Protein AF-A0A1I7S3U6-F1 (afdb_monomer)

Solvent-accessible surface area (backbone atoms only — not comparable to full-atom values): 18187 Å² total; per-residue (Å²): 141,85,84,72,78,75,76,80,79,75,82,80,71,81,66,65,64,61,54,52,42,52,50,15,23,52,50,19,31,49,45,21,74,75,67,74,44,82,70,87,78,79,50,90,49,93,48,72,66,26,39,52,38,10,51,54,30,10,50,50,43,51,39,51,51,29,24,50,53,14,35,50,32,18,74,78,69,70,51,68,68,84,69,44,96,46,92,38,18,56,51,13,29,46,12,6,52,31,15,40,52,23,42,51,32,52,73,69,72,43,81,82,70,80,70,88,87,61,51,75,63,28,49,51,31,17,60,50,37,40,58,64,67,63,75,79,71,87,88,83,89,83,94,83,92,78,91,77,72,69,58,55,80,77,52,78,43,67,71,36,69,43,67,51,90,85,81,49,72,46,45,48,48,59,94,70,30,44,65,31,96,82,56,28,45,61,44,44,70,89,73,75,56,89,71,68,80,78,65,78,84,80,70,82,95,74,87,81,81,76,78,74,61,81,58,70,77,46,98,84,52,61,66,55,81,82,55,34,41,83,43,76,78,54,100,89,42,71,45,76,40,75,53,58,68,70,58,44,55,51,53,56,56,60,72,69,51,78,80,51,92,88,64,56,61,94,74,34,47,74,74,88,84,51,66,45,64,77,74,85,76,78,86,77,82,83,84,80,89,89,134

Structure (mmCIF, N/CA/C/O backbone):
data_AF-A0A1I7S3U6-F1
#
_entry.id   AF-A0A1I7S3U6-F1
#
loop_
_atom_site.group_PDB
_atom_site.id
_atom_site.type_symbol
_atom_site.label_atom_id
_atom_site.label_alt_id
_atom_site.label_comp_id
_atom_site.label_asym_id
_atom_site.label_entity_id
_atom_site.label_seq_id
_atom_site.pdbx_PDB_ins_code
_atom_site.Cartn_x
_atom_site.Cartn_y
_atom_site.Cartn_z
_atom_site.occupancy
_atom_site.B_iso_or_equiv
_atom_site.auth_seq_id
_atom_site.auth_comp_id
_atom_site.auth_asym_id
_atom_site.auth_atom_id
_atom_site.pdbx_PDB_model_num
ATOM 1 N N . MET A 1 1 ? 64.653 -6.402 -8.561 1.00 49.41 1 MET A N 1
ATOM 2 C CA . MET A 1 1 ? 63.535 -7.284 -8.975 1.00 49.41 1 MET A CA 1
ATOM 3 C C . MET A 1 1 ? 62.945 -7.818 -7.677 1.00 49.41 1 MET A C 1
ATOM 5 O O . MET A 1 1 ? 63.643 -8.563 -7.020 1.00 49.41 1 MET A O 1
ATOM 9 N N . TRP A 1 2 ? 61.893 -7.254 -7.085 1.00 49.72 2 TRP A N 1
ATOM 10 C CA . TRP A 1 2 ? 60.489 -7.627 -7.313 1.00 49.72 2 TRP A CA 1
ATOM 11 C C . TRP A 1 2 ? 59.520 -6.550 -6.714 1.00 49.72 2 TRP A C 1
ATOM 13 O O . TRP A 1 2 ? 58.847 -6.826 -5.727 1.00 49.72 2 TRP A O 1
ATOM 23 N N . PRO A 1 3 ? 59.415 -5.311 -7.248 1.00 50.56 3 PRO A N 1
ATOM 24 C CA . PRO A 1 3 ? 58.398 -4.346 -6.801 1.00 50.56 3 PRO A CA 1
ATOM 25 C C . PRO A 1 3 ? 57.205 -4.222 -7.770 1.00 50.56 3 PRO A C 1
ATOM 27 O O . PRO A 1 3 ? 56.411 -3.297 -7.651 1.00 50.56 3 PRO A O 1
ATOM 30 N N . PHE A 1 4 ? 57.058 -5.132 -8.740 1.00 49.72 4 PHE A N 1
ATOM 31 C CA . PHE A 1 4 ? 56.001 -5.046 -9.761 1.00 49.72 4 PHE A CA 1
ATOM 32 C C . PHE A 1 4 ? 54.713 -5.811 -9.420 1.00 49.72 4 PHE A C 1
ATOM 34 O O . PHE A 1 4 ? 53.712 -5.641 -10.107 1.00 49.72 4 PHE A O 1
ATOM 41 N N . TYR A 1 5 ? 54.691 -6.609 -8.347 1.00 52.06 5 TYR A N 1
ATOM 42 C CA . TYR A 1 5 ? 53.520 -7.435 -8.013 1.00 52.06 5 TYR A CA 1
ATOM 43 C C . TYR A 1 5 ? 52.436 -6.726 -7.184 1.00 52.06 5 TYR A C 1
ATOM 45 O O . TYR A 1 5 ? 51.338 -7.255 -7.052 1.00 52.06 5 TYR A O 1
ATOM 53 N N . VAL A 1 6 ? 52.693 -5.522 -6.659 1.00 54.88 6 VAL A N 1
ATOM 54 C CA . VAL A 1 6 ? 51.722 -4.799 -5.807 1.00 54.88 6 VAL A CA 1
ATOM 55 C C . VAL A 1 6 ? 50.786 -3.890 -6.622 1.00 54.88 6 VAL A C 1
ATOM 57 O O . VAL A 1 6 ? 49.720 -3.511 -6.149 1.00 54.88 6 VAL A O 1
ATOM 60 N N . ALA A 1 7 ? 51.116 -3.590 -7.882 1.00 51.47 7 ALA A N 1
ATOM 61 C CA . ALA A 1 7 ? 50.327 -2.672 -8.710 1.00 51.47 7 ALA A CA 1
ATOM 62 C C . ALA A 1 7 ? 49.154 -3.331 -9.467 1.00 51.47 7 ALA A C 1
ATOM 64 O O . ALA A 1 7 ? 48.348 -2.622 -10.063 1.00 51.47 7 ALA A O 1
ATOM 65 N N . LEU A 1 8 ? 49.021 -4.665 -9.437 1.00 49.09 8 LEU A N 1
ATOM 66 C CA . LEU A 1 8 ? 47.986 -5.395 -10.191 1.00 49.09 8 LEU A CA 1
ATOM 67 C C . LEU A 1 8 ? 46.815 -5.905 -9.328 1.00 49.09 8 LEU A C 1
ATOM 69 O O . LEU A 1 8 ? 46.080 -6.795 -9.742 1.00 49.09 8 LEU A O 1
ATOM 73 N N . LEU A 1 9 ? 46.632 -5.332 -8.134 1.00 50.41 9 LEU A N 1
ATOM 74 C CA . LEU A 1 9 ? 45.520 -5.622 -7.213 1.00 50.41 9 LEU A CA 1
ATOM 75 C C . LEU A 1 9 ? 44.661 -4.381 -6.895 1.00 50.41 9 LEU A C 1
ATOM 77 O O . LEU A 1 9 ? 43.928 -4.367 -5.912 1.00 50.41 9 LEU A O 1
ATOM 81 N N . LEU A 1 10 ? 44.731 -3.334 -7.728 1.00 48.31 10 LEU A N 1
ATOM 82 C CA . LEU A 1 10 ? 44.048 -2.050 -7.495 1.00 48.31 10 LEU A CA 1
ATOM 83 C C . LEU A 1 10 ? 43.097 -1.606 -8.621 1.00 48.31 10 LEU A C 1
ATOM 85 O O . LEU A 1 10 ? 42.674 -0.455 -8.640 1.00 48.31 10 LEU A O 1
ATOM 89 N N . SER A 1 11 ? 42.706 -2.501 -9.536 1.00 49.53 11 SER A N 1
ATOM 90 C CA . SER A 1 11 ? 41.748 -2.183 -10.615 1.00 49.53 11 SER A CA 1
ATOM 91 C C . SER A 1 11 ? 40.374 -2.854 -10.500 1.00 49.53 11 SER A C 1
ATOM 93 O O . SER A 1 11 ? 39.531 -2.650 -11.368 1.00 49.53 11 SER A O 1
ATOM 95 N N . ALA A 1 12 ? 40.077 -3.572 -9.416 1.00 53.16 12 ALA A N 1
ATOM 96 C CA . ALA A 1 12 ? 38.715 -4.021 -9.124 1.00 53.16 12 ALA A CA 1
ATOM 97 C C . ALA A 1 12 ? 38.108 -3.161 -8.008 1.00 53.16 12 ALA A C 1
ATOM 99 O O . ALA A 1 12 ? 37.997 -3.604 -6.871 1.00 53.16 12 ALA A O 1
ATOM 100 N N . LEU A 1 13 ? 37.747 -1.911 -8.324 1.00 48.88 13 LEU A N 1
ATOM 101 C CA . LEU A 1 13 ? 36.938 -1.058 -7.446 1.00 48.88 13 LEU A CA 1
ATOM 102 C C . LEU A 1 13 ? 35.470 -1.530 -7.506 1.00 48.88 13 LEU A C 1
ATOM 104 O O . LEU A 1 13 ? 34.796 -1.257 -8.500 1.00 48.88 13 LEU A O 1
ATOM 108 N N . PRO A 1 14 ? 34.911 -2.169 -6.459 1.00 53.00 14 PRO A N 1
ATOM 109 C CA . PRO A 1 14 ? 33.526 -2.658 -6.461 1.00 53.00 14 PRO A CA 1
ATOM 110 C C . PRO A 1 14 ? 32.481 -1.532 -6.310 1.00 53.00 14 PRO A C 1
ATOM 112 O O . PRO A 1 14 ? 31.283 -1.794 -6.253 1.00 53.00 14 PRO A O 1
ATOM 115 N N . GLY A 1 15 ? 32.915 -0.268 -6.213 1.00 51.75 15 GLY A N 1
ATOM 116 C CA . GLY A 1 15 ? 32.068 0.872 -5.84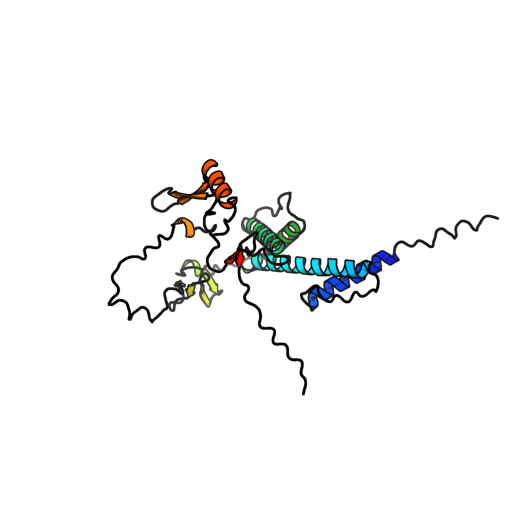4 1.00 51.75 15 GLY A CA 1
ATOM 117 C C . GLY A 1 15 ? 31.312 1.556 -6.989 1.00 51.75 15 GLY A C 1
ATOM 118 O O . GLY A 1 15 ? 30.337 2.256 -6.728 1.00 51.75 15 GLY A O 1
ATOM 119 N N . TYR A 1 16 ? 31.712 1.369 -8.253 1.00 51.50 16 TYR A N 1
ATOM 120 C CA . TYR A 1 16 ? 31.116 2.129 -9.366 1.00 51.50 16 TYR A CA 1
ATOM 121 C C . TYR A 1 16 ? 29.726 1.602 -9.775 1.00 51.50 16 TYR A C 1
ATOM 123 O O . TYR A 1 16 ? 28.809 2.384 -10.021 1.00 51.50 16 TYR A O 1
ATOM 131 N N . HIS A 1 17 ? 29.521 0.280 -9.750 1.00 57.59 17 HIS A N 1
ATOM 132 C CA . HIS A 1 17 ? 28.248 -0.341 -10.146 1.00 57.59 17 HIS A CA 1
ATOM 133 C C . HIS A 1 17 ? 27.106 -0.132 -9.136 1.00 57.59 17 HIS A C 1
ATOM 135 O O . HIS A 1 17 ? 25.949 0.001 -9.537 1.00 57.59 17 HIS A O 1
ATOM 141 N N . ALA A 1 18 ? 27.397 -0.050 -7.831 1.00 61.88 18 ALA A N 1
ATOM 142 C CA . ALA A 1 18 ? 26.371 0.197 -6.809 1.00 61.88 18 ALA A CA 1
ATOM 143 C C . ALA A 1 18 ? 25.741 1.600 -6.938 1.00 61.88 18 ALA A C 1
ATOM 145 O O . ALA A 1 18 ? 24.547 1.789 -6.682 1.00 61.88 18 ALA A O 1
ATOM 146 N N . ASN A 1 19 ? 26.533 2.579 -7.381 1.00 77.75 19 ASN A N 1
ATOM 147 C CA . ASN A 1 19 ? 26.090 3.958 -7.571 1.00 77.75 19 ASN A CA 1
ATOM 148 C C . ASN A 1 19 ? 25.170 4.105 -8.800 1.00 77.75 19 ASN A C 1
ATOM 150 O O . ASN A 1 19 ? 24.173 4.828 -8.759 1.00 77.75 19 ASN A O 1
ATOM 154 N N . GLU A 1 20 ? 25.448 3.359 -9.874 1.00 85.12 20 GLU A N 1
ATOM 155 C CA . GLU A 1 20 ? 24.607 3.340 -11.076 1.00 85.12 20 GLU A CA 1
ATOM 156 C C . GLU A 1 20 ? 23.216 2.758 -10.783 1.00 85.12 20 GLU A C 1
ATOM 158 O O . GLU A 1 20 ? 22.206 3.409 -11.052 1.00 85.12 20 GLU A O 1
ATOM 163 N N . LEU A 1 21 ? 23.139 1.583 -10.144 1.00 88.75 21 LEU A N 1
ATOM 164 C CA . LEU A 1 21 ? 21.854 0.966 -9.789 1.00 88.75 21 LEU A CA 1
ATOM 165 C C . LEU A 1 21 ? 21.026 1.864 -8.859 1.00 88.75 21 LEU A C 1
ATOM 167 O O . LEU A 1 21 ? 19.808 1.960 -9.018 1.00 88.75 21 LEU A O 1
ATOM 171 N N . SER A 1 22 ? 21.679 2.553 -7.922 1.00 90.31 22 SER A N 1
ATOM 172 C CA . SER A 1 22 ? 21.018 3.499 -7.017 1.00 90.31 22 SER A CA 1
ATOM 173 C C . SER A 1 22 ? 20.388 4.673 -7.776 1.00 90.31 22 SER A C 1
ATOM 175 O O . SER A 1 22 ? 19.229 5.013 -7.524 1.00 90.31 22 SER A O 1
ATOM 177 N N . ARG A 1 23 ? 21.094 5.246 -8.764 1.00 90.69 23 ARG A N 1
ATOM 178 C CA . ARG A 1 23 ? 20.536 6.283 -9.653 1.00 90.69 23 ARG A CA 1
ATOM 179 C C . ARG A 1 23 ? 19.357 5.763 -10.465 1.00 90.69 23 ARG A C 1
ATOM 181 O O . ARG A 1 23 ? 18.317 6.416 -10.499 1.00 90.69 23 ARG A O 1
ATOM 188 N N . CYS A 1 24 ? 19.473 4.568 -11.039 1.00 92.94 24 CYS A N 1
ATOM 189 C CA . CYS A 1 24 ? 18.394 3.946 -11.805 1.00 92.94 24 CYS A CA 1
ATOM 190 C C . CYS A 1 24 ? 17.152 3.680 -10.944 1.00 92.94 24 CYS A C 1
ATOM 192 O O . CYS A 1 24 ? 16.030 3.972 -11.359 1.00 92.94 24 CYS A O 1
ATOM 194 N N . CYS A 1 25 ? 17.342 3.195 -9.714 1.00 94.00 25 CYS A N 1
ATOM 195 C CA . CYS A 1 25 ? 16.264 3.013 -8.745 1.00 94.00 25 CYS A CA 1
ATOM 196 C C . CYS A 1 25 ? 15.570 4.344 -8.420 1.00 94.00 25 CYS A C 1
ATOM 198 O O . CYS A 1 25 ? 14.341 4.437 -8.461 1.00 94.00 25 CYS A O 1
ATOM 200 N N . ALA A 1 26 ? 16.354 5.391 -8.145 1.00 93.44 26 ALA A N 1
ATOM 201 C CA . ALA A 1 26 ? 15.827 6.723 -7.879 1.00 93.44 26 ALA A CA 1
ATOM 202 C C . ALA A 1 26 ? 15.052 7.283 -9.085 1.00 93.44 26 ALA A C 1
ATOM 204 O O . ALA A 1 26 ? 13.972 7.844 -8.898 1.00 93.44 26 ALA A O 1
ATOM 205 N N . GLY A 1 27 ? 15.557 7.075 -10.306 1.00 93.38 27 GLY A N 1
ATOM 206 C CA . GLY A 1 27 ? 14.881 7.434 -11.555 1.00 93.38 27 GLY A CA 1
ATOM 207 C C . GLY A 1 27 ? 13.529 6.740 -11.708 1.00 93.38 27 GLY A C 1
ATOM 208 O O . GLY A 1 27 ? 12.517 7.404 -11.914 1.00 93.38 27 GLY A O 1
ATOM 209 N N . GLY A 1 28 ? 13.474 5.422 -11.495 1.00 94.50 28 GLY A N 1
ATOM 210 C CA . GLY A 1 28 ? 12.218 4.668 -11.523 1.00 94.50 28 GLY A CA 1
ATOM 211 C C . GLY A 1 28 ? 11.202 5.134 -10.475 1.00 94.50 28 GLY A C 1
ATOM 212 O O . GLY A 1 28 ? 10.017 5.288 -10.771 1.00 94.50 28 GLY A O 1
ATOM 213 N N . GLY A 1 29 ? 11.666 5.427 -9.258 1.00 95.44 29 GLY A N 1
ATOM 214 C CA . GLY A 1 29 ? 10.819 5.983 -8.203 1.00 95.44 29 GLY A CA 1
ATOM 215 C C . GLY A 1 29 ? 10.270 7.375 -8.539 1.00 95.44 29 GLY A C 1
ATOM 216 O O . GLY A 1 29 ? 9.104 7.648 -8.256 1.00 95.44 29 GLY A O 1
ATOM 217 N N . ARG A 1 30 ? 11.076 8.251 -9.156 1.00 94.69 30 ARG A N 1
ATOM 218 C CA . ARG A 1 30 ? 10.622 9.566 -9.645 1.00 94.69 30 ARG A CA 1
ATOM 219 C C . ARG A 1 30 ? 9.588 9.427 -10.759 1.00 94.69 30 ARG A C 1
ATOM 221 O O . ARG A 1 30 ? 8.530 10.042 -10.654 1.00 94.69 30 ARG A O 1
ATOM 228 N N . HIS A 1 31 ? 9.842 8.552 -11.734 1.00 95.56 31 HIS A N 1
ATOM 229 C CA . HIS A 1 31 ? 8.927 8.288 -12.851 1.00 95.56 31 HIS A CA 1
ATOM 230 C C . HIS A 1 31 ? 7.515 7.957 -12.362 1.00 95.56 31 HIS A C 1
ATOM 232 O O . HIS A 1 31 ? 6.551 8.560 -12.823 1.00 95.56 31 HIS A O 1
ATOM 238 N N . TYR A 1 32 ? 7.377 7.079 -11.360 1.00 95.56 32 TYR A N 1
ATOM 239 C CA . TYR A 1 32 ? 6.062 6.794 -10.774 1.00 95.56 32 TYR A CA 1
ATOM 240 C C . TYR A 1 32 ? 5.408 8.029 -10.142 1.00 95.56 32 TYR A C 1
ATOM 242 O O . TYR A 1 32 ? 4.201 8.227 -10.263 1.00 95.56 32 TYR A O 1
ATOM 250 N N . ARG A 1 33 ? 6.169 8.865 -9.426 1.00 93.75 33 ARG A N 1
ATOM 251 C CA . ARG A 1 33 ? 5.596 10.045 -8.758 1.00 93.75 33 ARG A CA 1
ATOM 252 C C . ARG A 1 33 ? 5.027 11.044 -9.760 1.00 93.75 33 ARG A C 1
ATOM 254 O O . ARG A 1 33 ? 4.009 11.655 -9.439 1.00 93.75 33 ARG A O 1
ATOM 261 N N . GLU A 1 34 ? 5.649 11.164 -10.927 1.00 94.00 34 GLU A N 1
ATOM 262 C CA . GLU A 1 34 ? 5.234 12.056 -12.013 1.00 94.00 34 GLU A CA 1
ATOM 263 C C . GLU A 1 34 ? 4.103 11.447 -12.849 1.00 94.00 34 GLU A C 1
ATOM 265 O O . GLU A 1 34 ? 3.056 12.064 -13.007 1.00 94.00 34 GLU A O 1
ATOM 270 N N . GLN A 1 35 ? 4.276 10.212 -13.325 1.00 94.50 35 GLN A N 1
ATOM 271 C CA . GLN A 1 35 ? 3.370 9.577 -14.290 1.00 94.50 35 GLN A CA 1
ATOM 272 C C . GLN A 1 35 ? 2.235 8.773 -13.644 1.00 94.50 35 GLN A C 1
ATOM 274 O O . GLN A 1 35 ? 1.300 8.363 -14.325 1.00 94.50 35 GLN A O 1
ATOM 279 N N . LYS A 1 36 ? 2.328 8.4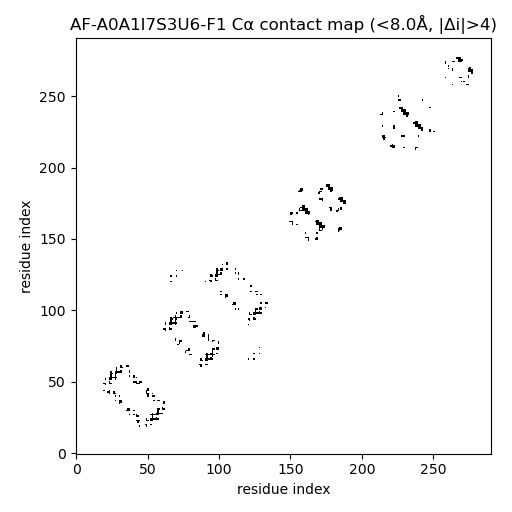73 -12.341 1.00 93.38 36 LYS A N 1
ATOM 280 C CA . LYS A 1 36 ? 1.422 7.566 -11.600 1.00 93.38 36 LYS A CA 1
ATOM 281 C C . LYS A 1 36 ? 1.279 6.164 -12.211 1.00 93.38 36 LYS A C 1
ATOM 283 O O . LYS A 1 36 ? 0.385 5.411 -11.835 1.00 93.38 36 LYS A O 1
ATOM 288 N N . ALA A 1 37 ? 2.187 5.785 -13.104 1.00 93.56 37 ALA A N 1
ATOM 289 C CA . ALA A 1 37 ? 2.229 4.500 -13.782 1.00 93.56 37 ALA A CA 1
ATOM 290 C C . ALA A 1 37 ? 3.684 4.051 -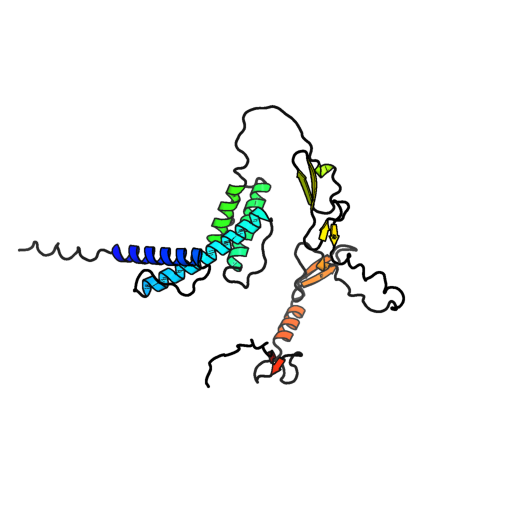13.961 1.00 93.56 37 ALA A C 1
ATOM 292 O O . ALA A 1 37 ? 4.606 4.866 -13.967 1.00 93.56 37 ALA A O 1
ATOM 293 N N . CYS A 1 38 ? 3.886 2.743 -14.122 1.00 93.19 38 CYS A N 1
ATOM 294 C CA . CYS A 1 38 ? 5.206 2.140 -14.348 1.00 93.19 38 CYS A CA 1
ATOM 295 C C . CYS A 1 38 ? 5.390 1.625 -15.776 1.00 93.19 38 CYS A C 1
ATOM 297 O O . CYS A 1 38 ? 6.096 0.651 -16.017 1.00 93.19 38 CYS A O 1
ATOM 299 N N . THR A 1 39 ? 4.744 2.288 -16.729 1.00 91.94 39 THR A N 1
ATOM 300 C CA . THR A 1 39 ? 4.882 2.038 -18.164 1.00 91.94 39 THR A CA 1
ATOM 301 C C . THR A 1 39 ? 5.790 3.093 -18.794 1.00 91.94 39 THR A C 1
ATOM 303 O O . THR A 1 39 ? 5.880 4.218 -18.300 1.00 91.94 39 THR A O 1
ATOM 306 N N . GLY A 1 40 ? 6.481 2.739 -19.882 1.00 89.56 40 GLY A N 1
ATOM 307 C CA . GLY A 1 40 ? 7.307 3.690 -20.639 1.00 89.56 40 GLY A CA 1
ATOM 308 C C . GLY A 1 40 ? 8.514 4.248 -19.874 1.00 89.56 40 GLY A C 1
ATOM 309 O O . GLY A 1 40 ? 8.900 5.393 -20.095 1.00 89.56 40 GLY A O 1
ATOM 310 N N . LEU A 1 41 ? 9.100 3.468 -18.960 1.00 88.44 41 LEU A N 1
ATOM 311 C CA . LEU A 1 41 ? 10.278 3.872 -18.189 1.00 88.44 41 LEU A CA 1
ATOM 312 C C . LEU A 1 41 ? 11.475 4.129 -19.117 1.00 88.44 41 LEU A C 1
ATOM 314 O O . LEU A 1 41 ? 12.046 3.194 -19.681 1.00 88.44 41 LEU A O 1
ATOM 318 N N . LYS A 1 42 ? 11.898 5.390 -19.226 1.00 82.56 42 LYS A N 1
ATOM 319 C CA . LYS A 1 42 ? 13.198 5.748 -19.804 1.00 82.56 42 LYS A CA 1
ATOM 320 C C . LYS A 1 42 ? 14.245 5.636 -18.701 1.00 82.56 42 LYS A C 1
ATOM 322 O O . LYS A 1 42 ? 14.357 6.517 -17.855 1.00 82.56 42 LYS A O 1
ATOM 327 N N . ALA A 1 43 ? 14.959 4.515 -18.662 1.00 74.69 43 ALA A N 1
ATOM 328 C CA . ALA A 1 43 ? 16.042 4.337 -17.704 1.00 74.69 43 ALA A CA 1
ATOM 329 C C . ALA A 1 43 ? 17.152 5.373 -17.970 1.00 74.69 43 ALA A C 1
ATOM 331 O O . ALA A 1 43 ? 17.527 5.592 -19.119 1.00 74.69 43 ALA A O 1
ATOM 332 N N . GLU A 1 44 ? 17.686 5.996 -16.912 1.00 74.31 44 GLU A N 1
ATOM 333 C CA . GLU A 1 44 ? 18.795 6.967 -17.014 1.00 74.31 44 GLU A CA 1
ATOM 334 C C . GLU A 1 44 ? 20.111 6.332 -17.507 1.00 74.31 44 GLU A C 1
ATOM 336 O O . GLU A 1 44 ? 21.056 7.047 -17.830 1.00 74.31 44 GLU A O 1
ATOM 341 N N . GLY A 1 45 ? 20.172 5.000 -17.575 1.00 70.75 45 GLY A N 1
ATOM 342 C CA . GLY A 1 45 ? 21.290 4.230 -18.109 1.00 70.75 45 GLY A CA 1
ATOM 343 C C . GLY A 1 45 ? 20.834 3.231 -19.173 1.00 70.75 45 GLY A C 1
ATOM 344 O O . GLY A 1 45 ? 19.700 2.753 -19.162 1.00 70.75 45 GLY A O 1
ATOM 345 N N . SER A 1 46 ? 21.743 2.895 -20.085 1.00 74.31 46 SER A N 1
ATOM 346 C CA . SER A 1 46 ? 21.526 1.954 -21.194 1.00 74.31 46 SER A CA 1
ATOM 347 C C . SER A 1 46 ? 21.656 0.482 -20.788 1.00 74.31 46 SER A C 1
ATOM 349 O O . SER A 1 46 ? 21.348 -0.407 -21.581 1.00 74.31 46 SER A O 1
ATOM 351 N N . SER A 1 47 ? 22.093 0.199 -19.557 1.00 88.06 47 SER A N 1
ATOM 352 C CA . SER A 1 47 ? 22.250 -1.172 -19.082 1.00 88.06 47 SER A CA 1
ATOM 353 C C . SER A 1 47 ? 20.892 -1.854 -18.828 1.00 88.06 47 SER A C 1
ATOM 355 O O . SER A 1 47 ? 20.013 -1.277 -18.175 1.00 88.06 47 SER A O 1
ATOM 357 N N . PRO A 1 48 ? 20.712 -3.125 -19.234 1.00 89.62 48 PRO A N 1
ATOM 358 C CA . PRO A 1 48 ? 19.509 -3.889 -18.907 1.00 89.62 48 PRO A CA 1
ATOM 359 C C . PRO A 1 48 ? 19.323 -4.075 -17.393 1.00 89.62 48 PRO A C 1
ATOM 361 O O . PRO A 1 48 ? 18.188 -4.190 -16.927 1.00 89.62 48 PRO A O 1
ATOM 364 N N . THR A 1 49 ? 20.404 -4.073 -16.602 1.00 91.19 49 THR A N 1
ATOM 365 C CA . THR A 1 49 ? 20.310 -4.124 -15.134 1.00 91.19 49 THR A CA 1
ATOM 366 C C . THR A 1 49 ? 19.714 -2.833 -14.580 1.00 91.19 49 THR A C 1
ATOM 368 O O . THR A 1 49 ? 18.794 -2.897 -13.770 1.00 91.19 49 THR A O 1
ATOM 371 N N . CYS A 1 50 ? 20.145 -1.676 -15.091 1.00 91.25 50 CYS A N 1
ATOM 372 C CA . CYS A 1 50 ? 19.592 -0.368 -14.741 1.00 91.25 50 CYS A CA 1
ATOM 373 C C . CYS A 1 50 ? 18.088 -0.289 -15.041 1.00 91.25 50 CYS A C 1
ATOM 375 O O . CYS A 1 50 ? 17.306 0.103 -14.174 1.00 91.25 50 CYS A O 1
ATOM 377 N N . SER A 1 51 ? 17.666 -0.725 -16.234 1.00 91.75 51 SER A N 1
ATOM 378 C CA . SER A 1 51 ? 16.248 -0.742 -16.620 1.00 91.75 51 SER A CA 1
ATOM 379 C C . SER A 1 51 ? 15.397 -1.600 -15.674 1.00 91.75 51 SER A C 1
ATOM 381 O O . SER A 1 51 ? 14.358 -1.151 -15.184 1.00 91.75 51 SER A O 1
ATOM 383 N N . ARG A 1 52 ? 15.878 -2.801 -15.322 1.00 92.50 52 ARG A N 1
ATOM 384 C CA . ARG A 1 52 ? 15.206 -3.676 -14.347 1.00 92.50 52 ARG A CA 1
ATOM 385 C C . ARG A 1 52 ? 15.128 -3.033 -12.964 1.00 92.50 52 ARG A C 1
ATOM 387 O O . ARG A 1 52 ? 14.061 -3.034 -12.353 1.00 92.50 52 ARG A O 1
ATOM 394 N N . THR A 1 53 ? 16.224 -2.451 -12.481 1.00 92.75 53 THR A N 1
ATOM 395 C CA . THR A 1 53 ? 16.261 -1.762 -11.185 1.00 92.75 53 THR A CA 1
ATOM 396 C C . THR A 1 53 ? 15.293 -0.577 -11.144 1.00 92.75 53 THR A C 1
ATOM 398 O O . THR A 1 53 ? 14.566 -0.417 -10.163 1.00 92.75 53 THR A O 1
ATOM 401 N N . ALA A 1 54 ? 15.216 0.215 -12.216 1.00 93.94 54 ALA A N 1
ATOM 402 C CA . ALA A 1 54 ? 14.260 1.311 -12.331 1.00 93.94 54 ALA A CA 1
ATOM 403 C C . ALA A 1 54 ? 12.807 0.807 -12.278 1.00 93.94 54 ALA A C 1
ATOM 405 O O . ALA A 1 54 ? 12.001 1.339 -11.516 1.00 93.94 54 ALA A O 1
ATOM 406 N N . ALA A 1 55 ? 12.475 -0.258 -13.013 1.00 94.06 55 ALA A N 1
ATOM 407 C CA . ALA A 1 55 ? 11.134 -0.842 -12.993 1.00 94.06 55 ALA A CA 1
ATOM 408 C C . ALA A 1 55 ? 10.735 -1.357 -11.596 1.00 94.06 55 ALA A C 1
ATOM 410 O O . ALA A 1 55 ? 9.636 -1.063 -11.120 1.00 94.06 55 ALA A O 1
ATOM 411 N N . ILE A 1 56 ? 11.644 -2.053 -10.902 1.00 95.38 56 ILE A N 1
ATOM 412 C CA . ILE A 1 56 ? 11.424 -2.534 -9.527 1.00 95.38 56 ILE A CA 1
ATOM 413 C C . ILE A 1 56 ? 11.127 -1.360 -8.586 1.00 95.38 56 ILE A C 1
ATOM 415 O O . ILE A 1 56 ? 10.157 -1.396 -7.827 1.00 95.38 56 ILE A O 1
ATOM 419 N N . CYS A 1 57 ? 11.932 -0.298 -8.639 1.00 96.19 57 CYS A N 1
ATOM 420 C CA . CYS A 1 57 ? 11.756 0.849 -7.751 1.00 96.19 57 CYS A CA 1
ATOM 421 C C . CYS A 1 57 ? 10.546 1.721 -8.113 1.00 96.19 57 CYS A C 1
ATOM 423 O O . CYS A 1 57 ? 9.943 2.316 -7.219 1.00 96.19 57 CYS A O 1
ATOM 425 N N . CYS A 1 58 ? 10.132 1.738 -9.382 1.00 96.69 58 CYS A N 1
ATOM 426 C CA . CYS A 1 58 ? 8.859 2.320 -9.797 1.00 96.69 58 CYS A CA 1
ATOM 427 C C . CYS A 1 58 ? 7.679 1.595 -9.135 1.00 96.69 58 CYS A C 1
ATOM 429 O O . CYS A 1 58 ? 6.851 2.223 -8.473 1.00 96.69 58 CYS A O 1
ATOM 431 N N . LEU A 1 59 ? 7.635 0.260 -9.241 1.00 95.88 59 LEU A N 1
ATOM 432 C CA . LEU A 1 59 ? 6.577 -0.544 -8.622 1.00 95.88 59 LEU A CA 1
ATOM 433 C C . LEU A 1 59 ? 6.578 -0.398 -7.099 1.00 95.88 59 LEU A C 1
ATOM 435 O O . LEU A 1 59 ? 5.521 -0.226 -6.497 1.00 95.88 59 LEU A O 1
ATOM 439 N N . ARG A 1 60 ? 7.758 -0.380 -6.470 1.00 95.12 60 ARG A N 1
ATOM 440 C CA . ARG A 1 60 ? 7.880 -0.121 -5.030 1.00 95.12 60 ARG A CA 1
ATOM 441 C C . ARG A 1 60 ? 7.288 1.234 -4.638 1.00 95.12 60 ARG A C 1
ATOM 443 O O . ARG A 1 60 ? 6.581 1.307 -3.640 1.00 95.12 60 ARG A O 1
ATOM 450 N N . ALA A 1 61 ? 7.532 2.288 -5.417 1.00 96.19 61 ALA A N 1
ATOM 451 C CA . ALA A 1 61 ? 6.939 3.603 -5.169 1.00 96.19 61 ALA A CA 1
ATOM 452 C C . ALA A 1 61 ? 5.404 3.586 -5.309 1.00 96.19 61 ALA A C 1
ATOM 454 O O . ALA A 1 61 ? 4.708 4.269 -4.555 1.00 96.19 61 ALA A O 1
ATOM 455 N N . SER A 1 62 ? 4.869 2.770 -6.221 1.00 95.94 62 SER A N 1
ATOM 456 C CA . SER A 1 62 ? 3.425 2.552 -6.354 1.00 95.94 62 SER A CA 1
ATOM 457 C C . SER A 1 62 ? 2.801 1.860 -5.150 1.00 95.94 62 SER A C 1
ATOM 459 O O . SER A 1 62 ? 1.768 2.301 -4.630 1.00 95.94 62 SER A O 1
ATOM 461 N N . LEU A 1 63 ? 3.466 0.820 -4.659 1.00 95.50 63 LEU A N 1
ATOM 462 C CA . LEU A 1 63 ? 3.068 0.103 -3.457 1.00 95.50 63 LEU A CA 1
ATOM 463 C C . LEU A 1 63 ? 3.143 1.003 -2.213 1.00 95.50 63 LEU 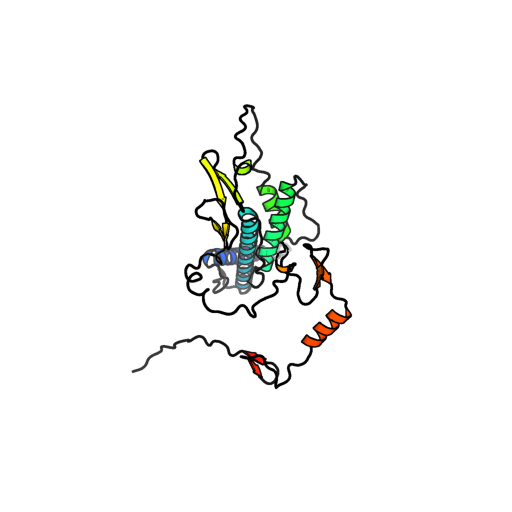A C 1
ATOM 465 O O . LEU A 1 63 ? 2.181 1.051 -1.450 1.00 95.50 63 LEU A O 1
ATOM 469 N N . GLU A 1 64 ? 4.207 1.795 -2.058 1.00 94.31 64 GLU A N 1
ATOM 470 C CA . GLU A 1 64 ? 4.326 2.771 -0.963 1.00 94.31 64 GLU A CA 1
ATOM 471 C C . GLU A 1 64 ? 3.178 3.787 -0.996 1.00 94.31 64 GLU A C 1
ATOM 473 O O . GLU A 1 64 ? 2.546 4.038 0.029 1.00 94.31 64 GLU A O 1
ATOM 478 N N . LYS A 1 65 ? 2.830 4.324 -2.177 1.00 96.12 65 LYS A N 1
ATOM 479 C CA . LYS A 1 65 ? 1.688 5.245 -2.278 1.00 96.12 65 LYS A CA 1
ATOM 480 C C . LYS A 1 65 ? 0.368 4.558 -1.926 1.00 96.12 65 LYS A C 1
ATOM 482 O O . LYS A 1 65 ? -0.480 5.172 -1.286 1.00 96.12 65 LYS A O 1
ATOM 487 N N . SER A 1 66 ? 0.196 3.293 -2.301 1.00 96.19 66 SER A N 1
ATOM 488 C CA . SER A 1 66 ? -0.985 2.509 -1.918 1.00 96.19 66 SER A CA 1
ATOM 489 C C . SER A 1 66 ? -1.076 2.330 -0.398 1.00 96.19 66 SER A C 1
ATOM 491 O O . SER A 1 66 ? -2.149 2.519 0.169 1.00 96.19 66 SER A O 1
ATOM 493 N N . CYS A 1 67 ? 0.046 2.040 0.265 1.00 97.31 67 CYS A N 1
ATOM 494 C CA . CYS A 1 67 ? 0.141 1.955 1.724 1.00 97.31 67 CYS A CA 1
ATOM 495 C C . CYS A 1 67 ? -0.169 3.302 2.403 1.00 97.31 67 CYS A C 1
ATOM 497 O O . CYS A 1 67 ? -0.946 3.342 3.355 1.00 97.31 67 CYS A O 1
ATOM 499 N N . GLN A 1 68 ? 0.362 4.411 1.873 1.00 96.31 68 GLN A N 1
ATOM 500 C CA . GLN A 1 68 ? 0.088 5.762 2.373 1.00 96.31 68 GLN A CA 1
ATOM 501 C C . GLN A 1 68 ? -1.402 6.118 2.280 1.00 96.31 68 GLN A C 1
ATOM 503 O O . GLN A 1 68 ? -1.967 6.622 3.242 1.00 96.31 68 GLN A O 1
ATOM 508 N N . LEU A 1 69 ? -2.061 5.802 1.160 1.00 96.38 69 LEU A N 1
ATOM 509 C CA . LEU A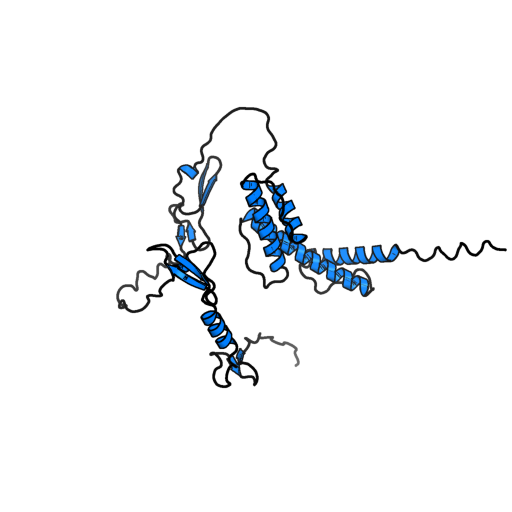 1 69 ? -3.514 5.972 1.033 1.00 96.38 69 LEU A CA 1
ATOM 510 C C . LEU A 1 69 ? -4.272 5.134 2.075 1.00 96.38 69 LEU A C 1
ATOM 512 O O . LEU A 1 69 ? -5.303 5.563 2.577 1.00 96.38 69 LEU A O 1
ATOM 516 N N . GLY A 1 70 ? -3.754 3.951 2.421 1.00 96.44 70 GLY A N 1
ATOM 517 C CA . GLY A 1 70 ? -4.258 3.135 3.527 1.00 96.44 70 GLY A CA 1
ATOM 518 C C . GLY A 1 70 ? -4.190 3.855 4.872 1.00 96.44 70 GLY A C 1
ATOM 519 O O . GLY A 1 70 ? -5.196 3.955 5.567 1.00 96.44 70 GLY A O 1
ATOM 520 N N . GLN A 1 71 ? -3.025 4.410 5.205 1.00 96.31 71 GLN A N 1
ATOM 521 C CA . GLN A 1 71 ? -2.824 5.206 6.423 1.00 96.31 71 GLN A CA 1
ATOM 522 C C . GLN A 1 71 ? -3.751 6.423 6.466 1.00 96.31 71 GLN A C 1
ATOM 524 O O . GLN A 1 71 ? -4.401 6.662 7.476 1.00 96.31 71 GLN A O 1
ATOM 529 N N . GLU A 1 72 ? -3.860 7.166 5.364 1.00 95.62 72 GLU A N 1
ATOM 530 C CA . GLU A 1 72 ? -4.748 8.329 5.267 1.00 95.62 72 GLU A CA 1
ATOM 531 C C . GLU A 1 72 ? -6.215 7.940 5.506 1.00 95.62 72 GLU A C 1
ATOM 533 O O . GLU A 1 72 ? -6.928 8.669 6.192 1.00 95.62 72 GLU A O 1
ATOM 538 N N . MET A 1 73 ? -6.664 6.779 5.007 1.00 95.12 73 MET A N 1
ATOM 539 C CA . MET A 1 73 ? -8.023 6.297 5.274 1.00 95.12 73 MET A CA 1
ATOM 540 C C . MET A 1 73 ? -8.257 6.009 6.760 1.00 95.12 73 MET A C 1
ATOM 542 O O . MET A 1 73 ? -9.269 6.430 7.320 1.00 95.12 73 MET A O 1
ATOM 546 N N . ALA A 1 74 ? -7.300 5.351 7.411 1.00 95.88 74 ALA A N 1
ATOM 547 C CA . ALA A 1 74 ? -7.360 5.062 8.837 1.00 95.88 74 ALA A CA 1
ATOM 548 C C . ALA A 1 74 ? -7.370 6.343 9.693 1.00 95.88 74 ALA A C 1
ATOM 550 O O . ALA A 1 74 ? -8.215 6.500 10.575 1.00 95.88 74 ALA A O 1
ATOM 551 N N . VAL A 1 75 ? -6.460 7.281 9.406 1.00 93.19 75 VAL A N 1
ATOM 552 C CA . VAL A 1 75 ? -6.306 8.529 10.170 1.00 93.19 75 VAL A CA 1
ATOM 553 C C . VAL A 1 75 ? -7.526 9.430 10.006 1.00 93.19 75 VAL A C 1
ATOM 555 O O . VAL A 1 75 ? -8.081 9.879 11.011 1.00 93.19 75 VAL A O 1
ATOM 558 N N . ASN A 1 76 ? -7.952 9.663 8.760 1.00 91.56 76 ASN A N 1
ATOM 559 C CA . ASN A 1 76 ? -8.967 10.667 8.438 1.00 91.56 76 ASN A CA 1
ATOM 560 C C . ASN A 1 76 ? -10.394 10.130 8.532 1.00 91.56 76 ASN A C 1
ATOM 562 O O . ASN A 1 76 ? -11.296 10.878 8.899 1.00 91.56 76 ASN A O 1
ATOM 566 N N . TYR A 1 77 ? -10.613 8.860 8.180 1.00 90.38 77 TYR A N 1
ATOM 567 C CA . TYR A 1 77 ? -11.962 8.300 8.081 1.00 90.38 77 TYR A CA 1
ATOM 568 C C . TYR A 1 77 ? -12.265 7.214 9.115 1.00 90.38 77 TYR A C 1
ATOM 570 O O . TYR A 1 77 ? -13.433 6.892 9.312 1.00 90.38 77 TYR A O 1
ATOM 578 N N . GLY A 1 78 ? -11.256 6.640 9.776 1.00 91.06 78 GLY A N 1
ATOM 579 C CA . GLY A 1 78 ? -11.476 5.608 10.793 1.00 91.06 78 GLY A CA 1
ATOM 580 C C . GLY A 1 78 ? -11.978 4.267 10.240 1.00 91.06 78 GLY A C 1
ATOM 581 O O . GLY A 1 78 ? -12.491 3.454 11.001 1.00 91.06 78 GLY A O 1
ATOM 582 N N . TYR A 1 79 ? -11.864 4.023 8.930 1.00 93.00 79 TYR A N 1
ATOM 583 C CA . TYR A 1 79 ? -12.239 2.752 8.304 1.00 93.00 79 TYR A CA 1
ATOM 584 C C . TYR A 1 79 ? -11.303 2.396 7.146 1.00 93.00 79 TYR A C 1
ATOM 586 O O . TYR A 1 79 ? -10.659 3.264 6.557 1.00 93.00 79 TYR A O 1
ATOM 594 N N . CYS A 1 80 ? -11.272 1.112 6.783 1.00 94.44 80 CYS A N 1
ATOM 595 C CA . CYS A 1 80 ? -10.423 0.589 5.717 1.00 94.44 80 CYS A CA 1
ATOM 596 C C . CYS A 1 80 ? -11.224 0.040 4.536 1.00 94.44 80 CYS A C 1
ATOM 598 O O . CYS A 1 80 ? -12.286 -0.565 4.689 1.00 94.44 80 CYS A O 1
ATOM 600 N N . SER A 1 81 ? -10.705 0.250 3.324 1.00 90.88 81 SER A N 1
ATOM 601 C CA . SER A 1 81 ? -11.297 -0.303 2.104 1.00 90.88 81 SER A CA 1
ATOM 602 C C . SER A 1 81 ? -11.066 -1.813 2.011 1.00 90.88 81 SER A C 1
ATOM 604 O O . SER A 1 81 ? -9.952 -2.297 2.204 1.00 90.88 81 SER A O 1
ATOM 606 N N . ASN A 1 82 ? -12.103 -2.553 1.613 1.00 87.31 82 ASN A N 1
ATOM 607 C CA . ASN A 1 82 ? -12.014 -3.987 1.320 1.00 87.31 82 ASN A CA 1
ATOM 608 C C . ASN A 1 82 ? -11.604 -4.295 -0.130 1.00 87.31 82 ASN A C 1
ATOM 610 O O . ASN A 1 82 ? -11.480 -5.461 -0.506 1.00 87.31 82 ASN A O 1
ATOM 614 N N . THR A 1 83 ? -11.387 -3.273 -0.959 1.00 86.69 83 THR A N 1
ATOM 615 C CA . THR A 1 83 ? -11.046 -3.456 -2.372 1.00 86.69 83 THR A CA 1
ATOM 616 C C . THR A 1 83 ? -9.580 -3.860 -2.530 1.00 86.69 83 THR A C 1
ATOM 618 O O . THR A 1 83 ? -8.690 -3.013 -2.616 1.00 86.69 83 THR A O 1
ATOM 621 N N . VAL A 1 84 ? -9.337 -5.170 -2.619 1.00 89.69 84 VAL A N 1
ATOM 622 C CA . VAL A 1 84 ? -7.988 -5.753 -2.757 1.00 89.69 84 VAL A CA 1
ATOM 623 C C . VAL A 1 84 ? -7.579 -6.078 -4.199 1.00 89.69 84 VAL A C 1
ATOM 625 O O . VAL A 1 84 ? -6.390 -6.204 -4.468 1.00 89.69 84 VAL A O 1
ATOM 628 N N . ASN A 1 85 ? -8.529 -6.147 -5.139 1.00 88.00 85 ASN A N 1
ATOM 629 C CA . ASN A 1 85 ? -8.317 -6.618 -6.524 1.00 88.00 85 ASN A CA 1
ATOM 630 C C . ASN A 1 85 ? -7.613 -5.615 -7.456 1.00 88.00 85 ASN A C 1
ATOM 632 O O . ASN A 1 85 ? -7.596 -5.784 -8.672 1.00 88.00 85 ASN A O 1
ATOM 636 N N . VAL A 1 86 ? -7.060 -4.547 -6.901 1.00 90.00 86 VAL A N 1
ATOM 637 C CA . VAL A 1 86 ? -6.308 -3.529 -7.634 1.00 90.00 86 VAL A CA 1
ATOM 638 C C . VAL A 1 86 ? -4.841 -3.626 -7.243 1.00 90.00 86 VAL A C 1
ATOM 640 O O . VAL A 1 86 ? -4.518 -4.080 -6.144 1.00 90.00 86 VAL A O 1
ATOM 643 N N . LEU A 1 87 ? -3.936 -3.186 -8.117 1.00 90.44 87 LEU A N 1
ATOM 644 C CA . LEU A 1 87 ? -2.508 -3.147 -7.798 1.00 90.44 87 LEU A CA 1
ATOM 645 C C . LEU A 1 87 ? -2.282 -2.375 -6.485 1.00 90.44 87 LEU A C 1
ATOM 647 O O . LEU A 1 87 ? -2.794 -1.272 -6.301 1.00 90.44 87 LEU A O 1
ATOM 651 N N . GLY A 1 88 ? -1.578 -3.001 -5.538 1.00 91.38 88 GLY A N 1
ATOM 652 C CA . GLY A 1 88 ? -1.356 -2.449 -4.197 1.00 91.38 88 GLY A CA 1
ATOM 653 C C . GLY A 1 88 ? -2.577 -2.455 -3.264 1.00 91.38 88 GLY A C 1
ATOM 654 O O . GLY A 1 88 ? -2.482 -1.927 -2.162 1.00 91.38 88 GLY A O 1
ATOM 655 N N . GLY A 1 89 ? -3.711 -3.046 -3.657 1.00 91.62 89 GLY A N 1
ATOM 656 C CA . GLY A 1 89 ? -4.938 -3.108 -2.852 1.00 91.62 89 GLY A CA 1
ATOM 657 C C . GLY A 1 89 ? -4.767 -3.880 -1.542 1.00 91.62 89 GLY A C 1
ATOM 658 O O . GLY A 1 89 ? -5.139 -3.374 -0.488 1.00 91.62 89 GLY A O 1
ATOM 659 N N . GLY A 1 90 ? -4.131 -5.055 -1.589 1.00 92.56 90 GLY A N 1
ATOM 660 C CA . GLY A 1 90 ? -3.799 -5.824 -0.382 1.00 92.56 90 GLY A CA 1
ATOM 661 C C . GLY A 1 90 ? -2.914 -5.039 0.592 1.00 92.56 90 GLY A C 1
ATOM 662 O O . GLY A 1 90 ? -3.250 -4.920 1.764 1.00 92.56 90 GLY A O 1
ATOM 663 N N . LEU A 1 91 ? -1.848 -4.409 0.084 1.00 95.56 91 LEU A N 1
ATOM 664 C CA . LEU A 1 91 ? -0.929 -3.602 0.893 1.00 95.56 91 LEU A CA 1
ATOM 665 C C . LEU A 1 91 ? -1.599 -2.347 1.472 1.00 95.56 91 LEU A C 1
ATOM 667 O O . LEU A 1 91 ? -1.338 -1.962 2.605 1.00 95.56 91 LEU A O 1
ATOM 671 N N . ARG A 1 92 ? -2.482 -1.705 0.702 1.00 96.75 92 ARG A N 1
ATOM 672 C CA . ARG A 1 92 ? -3.284 -0.571 1.171 1.00 96.75 92 ARG A CA 1
ATOM 673 C C . ARG A 1 92 ? -4.186 -0.967 2.331 1.00 96.75 92 ARG A C 1
ATOM 675 O O . ARG A 1 92 ? -4.244 -0.233 3.313 1.00 96.75 92 ARG A O 1
ATOM 682 N N . LYS A 1 93 ? -4.881 -2.100 2.207 1.00 96.44 93 LYS A N 1
ATOM 683 C CA . LYS A 1 93 ? -5.732 -2.630 3.271 1.00 96.44 93 LYS A CA 1
ATOM 684 C C . LYS A 1 93 ? -4.903 -2.952 4.514 1.00 96.44 93 LYS A C 1
ATOM 686 O O . LYS A 1 93 ? -5.200 -2.424 5.574 1.00 96.44 93 LYS A O 1
ATOM 691 N N . GLU A 1 94 ? -3.815 -3.702 4.354 1.00 95.81 94 GLU A N 1
ATOM 692 C CA . GLU A 1 94 ? -2.915 -4.064 5.452 1.00 95.81 94 GLU A CA 1
ATOM 693 C C . GLU A 1 94 ? -2.376 -2.826 6.185 1.00 95.81 94 GLU A C 1
ATOM 695 O O . GLU A 1 94 ? -2.503 -2.719 7.401 1.00 95.81 94 GLU A O 1
ATOM 700 N N . CYS A 1 95 ? -1.833 -1.841 5.462 1.00 97.69 95 CYS A N 1
ATOM 701 C CA . CYS A 1 95 ? -1.341 -0.614 6.085 1.00 97.69 95 CYS A CA 1
ATOM 702 C C . CYS A 1 95 ? -2.447 0.171 6.801 1.00 97.69 95 CYS A C 1
ATOM 704 O O . CYS A 1 95 ? -2.184 0.755 7.853 1.00 97.69 95 CYS A O 1
ATOM 706 N N . CYS A 1 96 ? -3.661 0.191 6.250 1.00 97.88 96 CYS A N 1
ATOM 707 C CA . CYS A 1 96 ? -4.809 0.827 6.882 1.00 97.88 96 CYS A CA 1
ATOM 708 C C . CYS A 1 96 ? -5.191 0.125 8.192 1.00 97.88 96 CYS A C 1
ATOM 710 O O . CYS A 1 96 ? -5.242 0.777 9.232 1.00 97.88 96 CYS A O 1
ATOM 712 N N . ASP A 1 97 ? -5.369 -1.198 8.161 1.00 97.31 97 ASP A N 1
ATOM 713 C CA . ASP A 1 97 ? -5.759 -1.995 9.329 1.00 97.31 97 ASP A CA 1
ATOM 714 C C . ASP A 1 97 ? -4.704 -1.873 10.447 1.00 97.31 97 ASP A C 1
ATOM 716 O O . ASP A 1 97 ? -5.041 -1.636 11.606 1.00 97.31 97 ASP A O 1
ATOM 720 N N . CYS A 1 98 ? -3.411 -1.916 10.101 1.00 97.00 98 CYS A N 1
ATOM 721 C CA . CYS A 1 98 ? -2.326 -1.741 11.073 1.00 97.00 98 CYS A CA 1
ATOM 722 C C . CYS A 1 98 ? -2.256 -0.319 11.654 1.00 97.00 98 CYS A C 1
ATOM 724 O O . CYS A 1 98 ? -1.866 -0.138 12.806 1.00 97.00 98 CYS A O 1
ATOM 726 N N . CYS A 1 99 ? -2.630 0.698 10.875 1.00 97.38 99 CYS A N 1
ATOM 727 C CA . CYS A 1 99 ? -2.717 2.074 11.360 1.00 97.38 99 CYS A CA 1
ATOM 728 C C . CYS A 1 99 ? -3.912 2.265 12.309 1.00 97.38 99 CYS A C 1
ATOM 730 O O . CYS A 1 99 ? -3.757 2.893 13.355 1.00 97.38 99 CYS A O 1
ATOM 732 N N . LEU A 1 100 ? -5.079 1.691 11.981 1.00 95.94 100 LEU A N 1
ATOM 733 C CA . LEU A 1 100 ? -6.255 1.706 12.860 1.00 95.94 100 LEU A CA 1
ATOM 734 C C . LEU A 1 100 ? -5.978 1.008 14.187 1.00 95.94 100 LEU A C 1
ATOM 736 O O . LEU A 1 100 ? -6.311 1.563 15.227 1.00 95.94 100 LEU A O 1
ATOM 740 N N . LEU A 1 101 ? -5.310 -0.148 14.156 1.00 95.25 101 LEU A N 1
ATOM 741 C CA . LEU A 1 101 ? -4.918 -0.856 15.372 1.00 95.25 101 LEU A CA 1
ATOM 742 C C . LEU A 1 101 ? -4.034 0.019 16.274 1.00 95.25 101 LEU A C 1
ATOM 744 O O . LEU A 1 101 ? -4.289 0.126 17.468 1.00 95.25 101 LEU A O 1
ATOM 748 N N . ALA A 1 102 ? -3.021 0.689 15.712 1.00 95.00 102 ALA A N 1
ATOM 749 C CA . ALA A 1 102 ? -2.163 1.592 16.483 1.00 95.00 102 ALA A CA 1
ATOM 750 C C . ALA A 1 102 ? -2.950 2.750 17.117 1.00 95.00 102 ALA A C 1
ATOM 752 O O . ALA A 1 102 ? -2.680 3.142 18.252 1.00 95.00 102 ALA A O 1
ATOM 753 N N . LYS A 1 103 ? -3.929 3.289 16.382 1.00 93.00 103 LYS A N 1
ATOM 754 C CA . LYS A 1 103 ? -4.810 4.359 16.855 1.00 93.00 103 LYS A CA 1
ATOM 755 C C . LYS A 1 103 ? -5.732 3.879 17.977 1.00 93.00 103 LYS A C 1
ATOM 757 O O . LYS A 1 103 ? -5.892 4.589 18.960 1.00 93.00 103 LYS A O 1
ATOM 762 N N . GLU A 1 104 ? -6.292 2.677 17.867 1.00 92.25 104 GLU A N 1
ATOM 763 C CA . GLU A 1 104 ? -7.129 2.064 18.906 1.00 92.25 104 GLU A CA 1
ATOM 764 C C . GLU A 1 104 ? -6.350 1.867 20.215 1.00 92.25 104 GLU A C 1
ATOM 766 O O . GLU A 1 104 ? -6.806 2.317 21.264 1.00 92.25 104 GLU A O 1
ATOM 771 N N . LEU A 1 105 ? -5.131 1.319 20.141 1.00 92.25 105 LEU A N 1
ATOM 772 C CA . LEU A 1 105 ? -4.243 1.189 21.306 1.00 92.25 105 LEU A CA 1
ATOM 773 C C . LEU A 1 105 ? -3.907 2.557 21.920 1.00 92.25 105 LEU A C 1
ATOM 775 O O . LEU A 1 105 ? -3.905 2.717 23.138 1.00 92.25 105 LEU A O 1
ATOM 779 N N . SER A 1 106 ? -3.671 3.560 21.069 1.00 89.75 106 SER A N 1
ATOM 780 C CA . SER A 1 106 ? -3.359 4.926 21.507 1.00 89.75 106 SER A CA 1
ATOM 781 C C . SER A 1 106 ? -4.550 5.591 22.212 1.00 89.75 106 SER A C 1
ATOM 783 O O . SER A 1 106 ? -4.360 6.270 23.217 1.00 89.75 106 SER A O 1
ATOM 785 N N . ILE A 1 107 ? -5.780 5.366 21.734 1.00 87.75 107 ILE A N 1
ATOM 786 C CA . ILE A 1 107 ? -7.017 5.862 22.365 1.00 87.75 107 ILE A CA 1
ATOM 787 C C . ILE A 1 107 ? -7.264 5.178 23.714 1.00 87.75 107 ILE A C 1
ATOM 789 O O . ILE A 1 107 ? -7.684 5.832 24.667 1.00 87.75 107 ILE A O 1
ATOM 793 N N . ASN A 1 108 ? -6.967 3.883 23.819 1.00 88.06 108 ASN A N 1
ATOM 794 C CA . ASN A 1 108 ? -7.147 3.114 25.052 1.00 88.06 108 ASN A CA 1
ATOM 795 C C . ASN A 1 108 ? -6.037 3.353 26.091 1.00 88.06 108 ASN A C 1
ATOM 797 O O . ASN A 1 108 ? -6.076 2.755 27.167 1.00 88.06 108 ASN A O 1
ATOM 801 N N . ASN A 1 109 ? -5.067 4.230 25.796 1.00 85.62 109 ASN A N 1
ATOM 802 C CA . ASN A 1 109 ? -3.882 4.468 26.622 1.00 85.62 109 ASN A CA 1
ATOM 803 C C . ASN A 1 109 ? -3.074 3.177 26.881 1.00 85.62 109 ASN A C 1
ATOM 805 O O . ASN A 1 109 ? -2.489 2.987 27.949 1.00 85.62 109 ASN A O 1
ATOM 809 N N . GLU A 1 110 ? -3.062 2.275 25.900 1.00 87.75 110 GLU A N 1
ATOM 810 C CA . GLU A 1 110 ? -2.275 1.047 25.917 1.00 87.75 110 GLU A CA 1
ATOM 811 C C . GLU A 1 110 ? -0.893 1.289 25.302 1.00 87.75 110 GLU A C 1
ATOM 813 O O . GLU A 1 110 ? -0.680 2.190 24.483 1.00 87.75 110 GLU A O 1
ATOM 818 N N . ASN A 1 111 ? 0.081 0.467 25.693 1.00 88.19 111 ASN A N 1
ATOM 819 C CA . ASN A 1 111 ? 1.403 0.518 25.092 1.00 88.19 111 ASN A CA 1
ATOM 820 C C . ASN A 1 111 ? 1.308 0.168 23.609 1.00 88.19 111 ASN A C 1
ATOM 822 O O . ASN A 1 111 ? 0.779 -0.868 23.211 1.00 88.19 111 ASN A O 1
ATOM 826 N N . CYS A 1 112 ? 1.869 1.044 22.790 1.00 90.06 112 CYS A N 1
ATOM 827 C CA . CYS A 1 112 ? 1.840 0.907 21.352 1.00 90.06 112 CYS A CA 1
ATOM 828 C C . CYS A 1 112 ? 2.918 -0.077 20.866 1.00 90.06 112 CYS A C 1
ATOM 830 O O . CYS A 1 112 ? 3.905 0.285 20.222 1.00 90.06 112 CYS A O 1
ATOM 832 N N . GLU A 1 113 ? 2.735 -1.340 21.236 1.00 91.31 113 GLU A N 1
ATOM 833 C CA . GLU A 1 113 ? 3.609 -2.457 20.907 1.00 91.31 113 GLU A CA 1
ATOM 834 C C . GLU A 1 113 ? 2.952 -3.321 19.832 1.00 91.31 113 GLU A C 1
ATOM 836 O O . GLU A 1 113 ? 1.861 -3.864 20.008 1.00 91.31 113 GLU A O 1
ATOM 841 N N . ALA A 1 114 ? 3.613 -3.442 18.681 1.00 88.62 114 ALA A N 1
ATOM 842 C CA . ALA A 1 114 ? 3.108 -4.260 17.590 1.00 88.62 114 ALA A CA 1
ATOM 843 C C . ALA A 1 114 ? 3.266 -5.762 17.910 1.00 88.62 114 ALA A C 1
ATOM 845 O O . ALA A 1 114 ? 4.357 -6.184 18.311 1.00 88.62 114 ALA A O 1
ATOM 846 N N . PRO A 1 115 ? 2.237 -6.591 17.655 1.00 88.94 115 PRO A N 1
ATOM 847 C CA . PRO A 1 115 ? 2.353 -8.043 17.704 1.00 88.94 115 PRO A CA 1
ATOM 848 C C . PRO A 1 115 ? 3.473 -8.590 16.812 1.00 88.94 115 PRO A C 1
ATOM 850 O O . PRO A 1 115 ? 3.799 -8.048 15.750 1.00 88.94 115 PRO A O 1
ATOM 853 N N . THR A 1 116 ? 4.037 -9.728 17.213 1.00 89.69 116 THR A N 1
ATOM 854 C CA . THR A 1 116 ? 5.003 -10.451 16.385 1.00 89.69 116 THR A CA 1
ATOM 855 C C . THR A 1 116 ? 4.322 -11.022 15.136 1.00 89.69 116 THR A C 1
ATOM 857 O O . THR A 1 116 ? 3.168 -11.443 15.166 1.00 89.69 116 THR A O 1
ATOM 860 N N . GLY A 1 117 ? 5.039 -11.033 14.007 1.00 90.44 117 GLY A N 1
ATOM 861 C CA . GLY A 1 117 ? 4.538 -11.583 12.738 1.00 90.44 117 GLY A CA 1
ATOM 862 C C . GLY A 1 117 ? 3.945 -10.562 11.762 1.00 90.44 117 GLY A C 1
ATOM 863 O O . GLY A 1 117 ? 3.576 -10.940 10.652 1.00 90.44 117 GLY A O 1
ATOM 864 N N . PHE A 1 118 ? 3.897 -9.275 12.117 1.00 92.31 118 PHE A N 1
ATOM 865 C CA . PHE A 1 118 ? 3.542 -8.220 11.166 1.00 92.31 118 PHE A CA 1
ATOM 866 C C . PHE A 1 118 ? 4.582 -8.077 10.053 1.00 92.31 118 PHE A C 1
ATOM 868 O O . PHE A 1 118 ? 5.792 -8.179 10.280 1.00 92.31 118 PHE A O 1
ATOM 875 N N . SER A 1 119 ? 4.108 -7.802 8.834 1.00 94.25 119 SER A N 1
ATOM 876 C CA . SER A 1 119 ? 4.997 -7.466 7.725 1.00 94.25 119 SER A CA 1
ATOM 877 C C . SER A 1 119 ? 5.741 -6.157 8.010 1.00 94.25 119 SER A C 1
ATOM 879 O O . SER A 1 119 ? 5.286 -5.307 8.779 1.00 94.25 119 SER A O 1
ATOM 881 N N . ALA A 1 120 ? 6.875 -5.942 7.338 1.00 93.19 120 ALA A N 1
ATOM 882 C CA . ALA A 1 120 ? 7.630 -4.696 7.474 1.00 93.19 120 ALA A CA 1
ATOM 883 C C . ALA A 1 120 ? 6.793 -3.451 7.108 1.00 93.19 120 ALA A C 1
ATOM 885 O O . ALA A 1 120 ? 6.971 -2.388 7.703 1.00 93.19 120 ALA A O 1
ATOM 886 N N . ALA A 1 121 ? 5.870 -3.578 6.148 1.00 93.94 121 ALA A N 1
ATOM 887 C CA . ALA A 1 121 ? 4.992 -2.487 5.736 1.00 93.94 121 ALA A CA 1
ATOM 888 C C . ALA A 1 121 ? 3.919 -2.187 6.792 1.00 93.94 121 ALA A C 1
ATOM 890 O O . ALA A 1 121 ? 3.741 -1.026 7.165 1.00 93.94 121 ALA A O 1
ATOM 891 N N . CYS A 1 122 ? 3.273 -3.227 7.325 1.00 96.44 122 CYS A N 1
ATOM 892 C CA . CYS A 1 122 ? 2.331 -3.108 8.435 1.00 96.44 122 CYS A CA 1
ATOM 893 C C . CYS A 1 122 ? 2.996 -2.482 9.665 1.00 96.44 122 CYS A C 1
ATOM 895 O O . CYS A 1 122 ? 2.500 -1.488 10.190 1.00 96.44 122 CYS A O 1
ATOM 897 N N . LEU A 1 123 ? 4.163 -2.994 10.071 1.00 94.69 123 LEU A N 1
ATOM 898 C CA . LEU A 1 123 ? 4.912 -2.485 11.219 1.00 94.69 123 LEU A CA 1
ATOM 899 C C . LEU A 1 123 ? 5.324 -1.018 11.030 1.00 94.69 123 LEU A C 1
ATOM 901 O O . LEU A 1 123 ? 5.263 -0.223 11.966 1.00 94.69 123 LEU A O 1
ATOM 905 N N . SER A 1 124 ? 5.714 -0.628 9.812 1.00 94.62 124 SER A N 1
ATOM 906 C CA . SER A 1 124 ? 5.996 0.775 9.496 1.00 94.62 124 SER A CA 1
ATOM 907 C C . SER A 1 124 ? 4.747 1.651 9.623 1.00 94.62 124 SER A C 1
ATOM 909 O O . SER A 1 124 ? 4.825 2.731 10.207 1.00 94.62 124 SER A O 1
ATOM 911 N N . SER A 1 125 ? 3.606 1.182 9.113 1.00 95.75 125 SER A N 1
ATOM 912 C CA . SER A 1 125 ? 2.314 1.871 9.201 1.00 95.75 125 SER A CA 1
ATOM 913 C C . SER A 1 125 ? 1.854 2.047 10.652 1.00 95.75 125 SER A C 1
ATOM 915 O O . SER A 1 125 ? 1.560 3.161 11.081 1.00 95.75 125 SER A O 1
ATOM 917 N N . PHE A 1 126 ? 1.897 0.962 11.430 1.00 95.94 126 PHE A N 1
ATOM 918 C CA . PHE A 1 126 ? 1.563 0.928 12.851 1.00 95.94 126 PHE A CA 1
ATOM 919 C C . PHE A 1 126 ? 2.399 1.946 13.632 1.00 95.94 126 PHE A C 1
ATOM 921 O O . PHE A 1 126 ? 1.854 2.856 14.244 1.00 95.94 126 PHE A O 1
ATOM 928 N N . ASN A 1 127 ? 3.731 1.874 13.523 1.00 92.75 127 ASN A N 1
ATOM 929 C CA . ASN A 1 127 ? 4.639 2.766 14.251 1.00 92.75 127 ASN A CA 1
ATOM 930 C C . ASN A 1 127 ? 4.500 4.242 13.847 1.00 92.75 127 ASN A C 1
ATOM 932 O O . ASN A 1 127 ? 4.782 5.128 14.655 1.00 92.75 127 ASN A O 1
ATOM 936 N N . LYS A 1 128 ? 4.101 4.527 12.601 1.00 93.62 128 LYS A N 1
ATOM 937 C CA . LYS A 1 128 ? 3.794 5.895 12.161 1.00 93.62 128 LYS A CA 1
ATOM 938 C C . LYS A 1 128 ? 2.520 6.405 12.836 1.00 93.62 128 LYS A C 1
ATOM 940 O O . LYS A 1 128 ? 2.550 7.472 13.447 1.00 93.62 128 LYS A O 1
ATOM 945 N N . CYS A 1 129 ? 1.433 5.640 12.778 1.00 93.69 129 CYS A N 1
ATOM 946 C CA . CYS A 1 129 ? 0.137 6.057 13.320 1.00 93.69 129 CYS A CA 1
ATOM 947 C C . CYS A 1 129 ? 0.124 6.114 14.851 1.00 93.69 129 CYS A C 1
ATOM 949 O O . CYS A 1 129 ? -0.419 7.045 15.427 1.00 93.69 129 CYS A O 1
ATOM 951 N N . CYS A 1 130 ? 0.868 5.221 15.489 1.00 91.31 130 CYS A N 1
ATOM 952 C CA . CYS A 1 130 ? 1.184 5.239 16.910 1.00 91.31 130 CYS A CA 1
ATOM 953 C C . CYS A 1 130 ? 1.703 6.595 17.430 1.00 91.31 130 CYS A C 1
ATOM 955 O O . CYS A 1 130 ? 1.321 7.077 18.490 1.00 91.31 130 CYS A O 1
ATOM 957 N N . LYS A 1 131 ? 2.591 7.243 16.664 1.00 74.69 131 LYS A N 1
ATOM 958 C CA . LYS A 1 131 ? 3.225 8.519 17.044 1.00 74.69 131 LYS A CA 1
ATOM 959 C C . LYS A 1 131 ? 2.389 9.745 16.677 1.00 74.69 131 LYS A C 1
ATOM 961 O O . LYS A 1 131 ? 2.744 10.855 17.058 1.00 74.69 131 LYS A O 1
ATOM 966 N N . SER A 1 132 ? 1.320 9.552 15.907 1.00 62.88 132 SER A N 1
ATOM 967 C CA . SER A 1 132 ? 0.525 10.639 15.328 1.00 62.88 132 SER A CA 1
ATOM 968 C C . SER A 1 132 ? -0.476 11.232 16.325 1.00 62.88 132 SER A C 1
ATOM 970 O O . SER A 1 132 ? -0.820 12.403 16.195 1.00 62.88 132 SER A O 1
ATOM 972 N N . ASP A 1 133 ? -0.881 10.465 17.345 1.00 54.72 133 ASP A N 1
ATOM 973 C CA . ASP A 1 133 ? -1.810 10.909 18.396 1.00 54.72 133 ASP A CA 1
ATOM 974 C C . ASP A 1 133 ? -1.107 11.298 19.715 1.00 54.72 133 ASP A C 1
ATOM 976 O O . ASP A 1 133 ? -1.638 12.094 20.487 1.00 54.72 133 ASP A O 1
ATOM 980 N N . ALA A 1 134 ? 0.138 10.856 19.942 1.00 52.50 134 ALA A N 1
ATOM 981 C CA . ALA A 1 134 ? 0.938 11.265 21.106 1.00 52.50 134 ALA A CA 1
ATOM 982 C C . ALA A 1 134 ? 1.426 12.731 21.042 1.00 52.50 134 ALA A C 1
ATOM 984 O O . ALA A 1 134 ? 1.832 13.295 22.053 1.00 52.50 134 ALA A O 1
ATOM 985 N N . SER A 1 135 ? 1.366 13.382 19.872 1.00 47.72 135 SER A N 1
ATOM 986 C CA . SER A 1 135 ? 1.778 14.785 19.678 1.00 47.72 135 SER A CA 1
ATOM 987 C C . SER A 1 135 ? 0.589 15.754 19.580 1.00 47.72 135 SER A C 1
ATOM 989 O O . SER A 1 135 ? 0.629 16.752 18.865 1.00 47.72 135 SER A O 1
ATOM 991 N N . LYS A 1 136 ? -0.483 15.474 20.328 1.00 44.03 136 LYS A N 1
ATOM 992 C CA . LYS A 1 136 ? -1.496 16.477 20.704 1.00 44.03 136 LYS A CA 1
ATOM 993 C C . LYS A 1 136 ? -1.595 16.711 22.214 1.00 44.03 136 LYS A C 1
ATOM 995 O O . LYS A 1 136 ? -2.550 17.334 22.654 1.00 44.03 136 LYS A O 1
ATOM 1000 N N . ASN A 1 137 ? -0.603 16.276 22.993 1.00 50.97 137 ASN A N 1
ATOM 1001 C CA . ASN A 1 137 ? -0.501 16.584 24.420 1.00 50.97 137 ASN A CA 1
ATOM 1002 C C . ASN A 1 137 ? 0.962 16.782 24.844 1.00 50.97 137 ASN A C 1
ATOM 1004 O O . ASN A 1 137 ? 1.542 15.899 25.457 1.00 50.97 137 ASN A O 1
ATOM 1008 N N . GLU A 1 138 ? 1.546 17.948 24.546 1.00 46.31 138 GLU A N 1
ATOM 1009 C CA . GLU A 1 138 ? 2.583 18.535 25.412 1.00 46.31 138 GLU A CA 1
ATOM 1010 C C . GLU A 1 138 ? 2.710 20.051 25.181 1.00 46.31 138 GLU A C 1
ATOM 1012 O O . GLU A 1 138 ? 3.570 20.503 24.435 1.00 46.31 138 GLU A O 1
ATOM 1017 N N . VAL A 1 139 ? 1.835 20.835 25.824 1.00 39.53 139 VAL A N 1
ATOM 1018 C CA . VAL A 1 139 ? 2.211 22.102 26.481 1.00 39.53 139 VAL A CA 1
ATOM 1019 C C . VAL A 1 139 ? 1.289 22.278 27.695 1.00 39.53 139 VAL A C 1
ATOM 1021 O O . VAL A 1 139 ? 0.130 22.653 27.550 1.00 39.53 139 VAL A O 1
ATOM 1024 N N . VAL A 1 140 ? 1.800 22.015 28.897 1.00 48.19 140 VAL A N 1
ATOM 1025 C CA . VAL A 1 140 ? 1.285 22.580 30.159 1.00 48.19 140 VAL A CA 1
ATOM 1026 C C . VAL A 1 140 ? 2.524 23.067 30.913 1.00 48.19 140 VAL A C 1
ATOM 1028 O O . VAL A 1 140 ? 3.451 22.275 31.092 1.00 48.19 140 VAL A O 1
ATOM 1031 N N . PRO A 1 141 ? 2.637 24.377 31.194 1.00 47.88 141 PRO A N 1
ATOM 1032 C CA . PRO A 1 141 ? 2.039 24.997 32.393 1.00 47.88 141 PRO A CA 1
ATOM 1033 C C . PRO A 1 141 ? 1.285 26.299 32.031 1.00 47.88 141 PRO A C 1
ATOM 1035 O O . PRO A 1 141 ? 1.694 27.008 31.121 1.00 47.88 141 PRO A O 1
ATOM 1038 N N . ASP A 1 142 ? 0.114 26.656 32.563 1.00 33.69 142 ASP A N 1
ATOM 1039 C CA . ASP A 1 142 ? -0.297 26.893 33.958 1.00 33.69 142 ASP A CA 1
ATOM 1040 C C . ASP A 1 142 ? -1.852 27.057 34.030 1.00 33.69 142 ASP A C 1
ATOM 1042 O O . ASP A 1 142 ? -2.510 27.089 32.985 1.00 33.69 142 ASP A O 1
ATOM 1046 N N . PRO A 1 143 ? -2.481 27.152 35.225 1.00 64.69 143 PRO A N 1
ATOM 1047 C CA . PRO A 1 143 ? -3.900 26.842 35.434 1.00 64.69 143 PRO A CA 1
ATOM 1048 C C . PRO A 1 143 ? -4.835 28.062 35.391 1.00 64.69 143 PRO A C 1
ATOM 1050 O O . PRO A 1 143 ? -4.719 28.923 36.255 1.00 64.69 143 PRO A O 1
ATOM 1053 N N . ILE A 1 144 ? -5.847 28.082 34.506 1.00 41.09 144 ILE A N 1
ATOM 1054 C CA . ILE A 1 144 ? -7.119 28.821 34.708 1.00 41.09 144 ILE A CA 1
ATOM 1055 C C . ILE A 1 144 ? -8.284 28.048 34.036 1.00 41.09 144 ILE A C 1
ATOM 1057 O O . ILE A 1 144 ? -8.127 27.600 32.900 1.00 41.09 144 ILE A O 1
ATOM 1061 N N . PRO A 1 145 ? -9.444 27.865 34.706 1.00 59.84 145 PRO A N 1
ATOM 1062 C CA . PRO A 1 145 ? -10.502 26.942 34.293 1.00 59.84 145 PRO A CA 1
ATOM 1063 C C . PRO A 1 145 ? -11.628 27.647 33.530 1.00 59.84 145 PRO A C 1
ATOM 1065 O O . PRO A 1 145 ? -12.115 28.659 34.015 1.00 59.84 145 PRO A O 1
ATOM 1068 N N . VAL A 1 146 ? -12.145 27.066 32.440 1.00 40.75 146 VAL A N 1
ATOM 1069 C CA . VAL A 1 146 ? -13.570 27.201 32.073 1.00 40.75 146 VAL A CA 1
ATOM 1070 C C . VAL A 1 146 ? -14.013 25.958 31.298 1.00 40.75 146 VAL A C 1
ATOM 1072 O O . VAL A 1 146 ? -13.597 25.717 30.170 1.00 40.75 146 VAL A O 1
ATOM 1075 N N . SER A 1 147 ? -14.885 25.177 31.931 1.00 57.22 147 SER A N 1
ATOM 1076 C CA . SER A 1 147 ? -15.751 24.202 31.276 1.00 57.22 147 SER A CA 1
ATOM 1077 C C . SER A 1 147 ? -16.637 24.932 30.261 1.00 57.22 147 SER A C 1
ATOM 1079 O O . SER A 1 147 ? -17.487 25.732 30.652 1.00 57.22 147 SER A O 1
ATOM 1081 N N . LEU A 1 148 ? -16.432 24.679 28.968 1.00 47.59 148 LEU A N 1
ATOM 1082 C CA . LEU A 1 148 ? -17.379 25.048 27.920 1.00 47.59 148 LEU A CA 1
ATOM 1083 C C . LEU A 1 148 ? -17.968 23.738 27.399 1.00 47.59 148 LEU A C 1
ATOM 1085 O O . LEU A 1 148 ? -17.314 23.017 26.656 1.00 47.59 148 LEU A O 1
ATOM 1089 N N . GLY A 1 149 ? -19.135 23.393 27.943 1.00 54.47 149 GLY A N 1
ATOM 1090 C CA . GLY A 1 149 ? -19.723 22.059 27.880 1.00 54.47 149 GLY A CA 1
ATOM 1091 C C . GLY A 1 149 ? -19.866 21.480 26.475 1.00 54.47 149 GLY A C 1
ATOM 1092 O O . GLY A 1 149 ? -20.124 22.209 25.518 1.00 54.47 149 GLY A O 1
ATOM 1093 N N . ASP A 1 150 ? -19.749 20.154 26.405 1.00 61.56 150 ASP A N 1
ATOM 1094 C CA . ASP A 1 150 ? -20.058 19.333 25.236 1.00 61.56 150 ASP A CA 1
ATOM 1095 C C . ASP A 1 150 ? -21.503 19.613 24.797 1.00 61.56 150 ASP A C 1
ATOM 1097 O O . ASP A 1 150 ? -22.466 19.085 25.364 1.00 61.56 150 ASP A O 1
ATOM 1101 N N . GLN A 1 151 ? -21.693 20.484 23.806 1.00 66.56 151 GLN A N 1
ATOM 1102 C CA . GLN A 1 151 ? -23.031 20.867 23.344 1.00 66.56 151 GLN A CA 1
ATOM 1103 C C . GLN A 1 151 ? -23.711 19.668 22.667 1.00 66.56 151 GLN A C 1
ATOM 1105 O O . GLN A 1 151 ? -24.939 19.531 22.732 1.00 66.56 151 GLN A O 1
ATOM 1110 N N . CYS A 1 152 ? -22.913 18.727 22.148 1.00 71.56 152 CYS A N 1
ATOM 1111 C CA . CYS A 1 152 ? -23.346 17.413 21.696 1.00 71.56 152 CYS A CA 1
ATOM 1112 C C . CYS A 1 152 ? -23.988 16.538 22.787 1.00 71.56 152 CYS A C 1
ATOM 1114 O O . CYS A 1 152 ? -24.791 15.675 22.445 1.00 71.56 152 CYS A O 1
ATOM 1116 N N . ALA A 1 153 ? -23.733 16.766 24.082 1.00 68.81 153 ALA A N 1
ATOM 1117 C CA . ALA A 1 153 ? -24.426 16.031 25.148 1.00 68.81 153 ALA A CA 1
ATOM 1118 C C . ALA A 1 153 ? -25.922 16.398 25.240 1.00 68.81 153 ALA A C 1
ATOM 1120 O O . ALA A 1 153 ? -26.730 15.620 25.744 1.00 68.81 153 ALA A O 1
ATOM 1121 N N . SER A 1 154 ? -26.295 17.579 24.733 1.00 67.38 154 SER A N 1
ATOM 1122 C CA . SER A 1 154 ? -27.675 18.082 24.680 1.00 67.38 154 SER A CA 1
ATOM 1123 C C . SER A 1 154 ? -28.275 18.097 23.267 1.00 67.38 154 SER A C 1
ATOM 1125 O O . SER A 1 154 ? -29.426 18.505 23.080 1.00 67.38 154 SER A O 1
ATOM 1127 N N . SER A 1 155 ? -27.512 17.672 22.256 1.00 72.69 155 SER A N 1
ATOM 1128 C CA . SER A 1 155 ? -27.978 17.648 20.873 1.00 72.69 155 SER A CA 1
ATOM 1129 C C . SER A 1 155 ? -28.817 16.394 20.596 1.00 72.69 155 SER A C 1
ATOM 1131 O O . SER A 1 155 ? -28.666 15.353 21.226 1.00 72.69 155 SER A O 1
ATOM 1133 N N . SER A 1 156 ? -29.748 16.500 19.648 1.00 80.75 156 SER A N 1
ATOM 1134 C CA . SER A 1 156 ? -30.622 15.396 19.208 1.00 80.75 156 SER A CA 1
ATOM 1135 C C . SER A 1 156 ? -30.240 14.905 17.809 1.00 80.75 156 SER A C 1
ATOM 1137 O O . SER A 1 156 ? -31.110 14.614 16.994 1.00 80.75 156 SER A O 1
ATOM 1139 N N . CYS A 1 157 ? -28.940 14.857 17.500 1.00 84.00 157 CYS A N 1
ATOM 1140 C CA . CYS A 1 157 ? -28.469 14.326 16.221 1.00 84.00 157 CYS A CA 1
ATOM 1141 C C . CYS A 1 157 ? -28.747 12.819 16.127 1.00 84.00 157 CYS A C 1
ATOM 1143 O O . CYS A 1 157 ? -28.424 12.070 17.047 1.00 84.00 157 CYS A O 1
ATOM 1145 N N . GLU A 1 158 ? -29.290 12.361 14.999 1.00 80.25 158 GLU A N 1
ATOM 1146 C CA . GLU A 1 158 ? -29.634 10.944 14.818 1.00 80.25 158 GLU A CA 1
ATOM 1147 C C . GLU A 1 158 ? -28.403 10.042 14.625 1.00 80.25 158 GLU A C 1
ATOM 1149 O O . GLU A 1 158 ? -28.388 8.895 15.074 1.00 80.25 158 GLU A O 1
ATOM 1154 N N . HIS A 1 159 ? -27.354 10.548 13.968 1.00 85.00 159 HIS A N 1
ATOM 1155 C CA . HIS A 1 159 ? -26.150 9.770 13.664 1.00 85.00 159 HIS A CA 1
ATOM 1156 C C . HIS A 1 159 ? -24.883 10.350 14.289 1.00 85.00 159 HIS A C 1
ATOM 1158 O O . HIS A 1 159 ? -24.361 9.780 15.245 1.00 85.00 159 HIS A O 1
ATOM 1164 N N . PHE A 1 160 ? -24.353 11.436 13.731 1.00 85.00 160 PHE A N 1
ATOM 1165 C CA . PHE A 1 160 ? -23.090 12.022 14.172 1.00 85.00 160 PHE A CA 1
ATOM 1166 C C . PHE A 1 160 ? -23.306 13.474 14.592 1.00 85.00 160 PHE A C 1
ATOM 1168 O O . PHE A 1 160 ? -24.072 14.186 13.944 1.00 85.00 160 PHE A O 1
ATOM 1175 N N . CYS A 1 161 ? -22.623 13.904 15.655 1.00 83.44 161 CYS A N 1
ATOM 1176 C CA . CYS A 1 161 ? -22.630 15.274 16.165 1.00 83.44 161 CYS A CA 1
ATOM 1177 C C . CYS A 1 161 ? -21.201 15.813 16.220 1.00 83.44 161 CYS A C 1
ATOM 1179 O O . CYS A 1 161 ? -20.302 15.110 16.684 1.00 83.44 161 CYS A O 1
ATOM 1181 N N . SER A 1 162 ? -21.020 17.053 15.776 1.00 83.38 162 SER A N 1
ATOM 1182 C CA . SER A 1 162 ? -19.757 17.782 15.845 1.00 83.38 162 SER A CA 1
ATOM 1183 C C . SER A 1 162 ? -19.980 19.136 16.517 1.00 83.38 162 SER A C 1
ATOM 1185 O O . SER A 1 162 ? -20.778 19.944 16.036 1.00 83.38 162 SER A O 1
ATOM 1187 N N . ASP A 1 163 ? -19.257 19.400 17.606 1.00 77.44 163 ASP A N 1
ATOM 1188 C CA . ASP A 1 163 ? -19.285 20.691 18.297 1.00 77.44 163 ASP A CA 1
ATOM 1189 C C . ASP A 1 163 ? -18.471 21.733 17.512 1.00 77.44 163 ASP A C 1
ATOM 1191 O O . ASP A 1 163 ? -17.268 21.578 17.292 1.00 77.44 163 ASP A O 1
ATOM 1195 N N . LYS A 1 164 ? -19.109 22.833 17.096 1.00 70.44 164 LYS A N 1
ATOM 1196 C CA . LYS A 1 164 ? -18.454 23.954 16.397 1.00 70.44 164 LYS A CA 1
ATOM 1197 C C . LYS A 1 164 ? -17.892 24.974 17.388 1.00 70.44 164 LYS A C 1
ATOM 1199 O O . LYS A 1 164 ? -18.165 26.159 17.267 1.00 70.44 164 LYS A O 1
ATOM 1204 N N . ASN A 1 165 ? -17.130 24.516 18.385 1.00 58.47 165 ASN A N 1
ATOM 1205 C CA . ASN A 1 165 ? -16.281 25.345 19.256 1.00 58.47 165 ASN A CA 1
ATOM 1206 C C . ASN A 1 165 ? -16.906 26.685 19.742 1.00 58.47 165 ASN A C 1
ATOM 1208 O O . ASN A 1 165 ? -16.209 27.694 19.824 1.00 58.47 165 ASN A O 1
ATOM 1212 N N . GLY A 1 166 ? -18.210 26.696 20.060 1.00 60.03 166 GLY A N 1
ATOM 1213 C CA . GLY A 1 166 ? -18.950 27.883 20.521 1.00 60.03 166 GLY A CA 1
ATOM 1214 C C . GLY A 1 166 ? -20.077 28.384 19.603 1.00 60.03 166 GLY A C 1
ATOM 1215 O O . GLY A 1 166 ? -20.969 29.060 20.104 1.00 60.03 166 GLY A O 1
ATOM 1216 N N . ASP A 1 167 ? -20.106 28.001 18.321 1.00 60.34 167 ASP A N 1
ATOM 1217 C CA . ASP A 1 167 ? -21.116 28.433 17.329 1.00 60.34 167 ASP A CA 1
ATOM 1218 C C . ASP A 1 167 ? -22.287 27.440 17.142 1.00 60.34 167 ASP A C 1
ATOM 1220 O O . ASP A 1 167 ? -23.113 27.588 16.239 1.00 60.34 167 ASP A O 1
ATOM 1224 N N . GLY A 1 168 ? -22.389 26.427 18.007 1.00 69.00 168 GLY A N 1
ATOM 1225 C CA . GLY A 1 168 ? -23.478 25.447 18.024 1.00 69.00 168 GLY A CA 1
ATOM 1226 C C . GLY A 1 168 ? -23.056 24.024 17.650 1.00 69.00 168 GLY A C 1
ATOM 1227 O O . GLY A 1 168 ? -21.872 23.696 17.558 1.00 69.00 168 GLY A O 1
ATOM 1228 N N . VAL A 1 169 ? -24.058 23.166 17.444 1.00 78.44 169 VAL A N 1
ATOM 1229 C CA . VAL A 1 169 ? -23.899 21.744 17.101 1.00 78.44 169 VAL A CA 1
ATOM 1230 C C . VAL A 1 169 ? -24.241 21.510 15.635 1.00 78.44 169 VAL A C 1
ATOM 1232 O O . VAL A 1 169 ? -25.278 21.970 15.158 1.00 78.44 169 VAL A O 1
ATOM 1235 N N . GLU A 1 170 ? -23.392 20.775 14.922 1.00 84.44 170 GLU A N 1
ATOM 1236 C CA . GLU A 1 170 ? -23.651 20.357 13.543 1.00 84.44 170 GLU A CA 1
ATOM 1237 C C . GLU A 1 170 ? -23.835 18.838 13.483 1.00 84.44 170 GLU A C 1
ATOM 1239 O O . GLU A 1 170 ? -22.956 18.075 13.893 1.00 84.44 170 GLU A O 1
ATOM 1244 N N . CYS A 1 171 ? -24.985 18.393 12.972 1.00 84.25 171 CYS A N 1
ATOM 1245 C CA . CYS A 1 171 ? -25.277 16.975 12.796 1.00 84.25 171 CYS A CA 1
ATOM 1246 C C . CYS A 1 171 ? -24.861 16.499 11.396 1.00 84.25 171 CYS A C 1
ATOM 1248 O O . CYS A 1 171 ? -24.986 17.229 10.416 1.00 84.25 171 CYS A O 1
ATOM 1250 N N . SER A 1 172 ? -24.406 15.251 11.276 1.00 85.38 172 SER A N 1
ATOM 1251 C CA . SER A 1 172 ? -24.097 14.627 9.982 1.00 85.38 172 SER A CA 1
ATOM 1252 C C . SER A 1 172 ? -24.542 13.163 9.919 1.00 85.38 172 SER A C 1
ATOM 1254 O O . SER A 1 172 ? -24.746 12.511 10.946 1.00 85.38 172 SER A O 1
ATOM 1256 N N . CYS A 1 173 ? -24.730 12.649 8.699 1.00 87.00 173 CYS A N 1
ATOM 1257 C CA . CYS A 1 173 ? -25.358 11.352 8.438 1.00 87.00 173 CYS A CA 1
ATOM 1258 C C . CYS A 1 173 ? -24.396 10.321 7.836 1.00 87.00 173 CYS A C 1
ATOM 1260 O O . CYS A 1 173 ? -23.410 10.653 7.180 1.00 87.00 173 CYS A O 1
ATOM 1262 N N . ARG A 1 174 ? -24.699 9.033 8.055 1.00 77.25 174 ARG A N 1
ATOM 1263 C CA . ARG A 1 174 ? -23.992 7.909 7.422 1.00 77.25 174 ARG A CA 1
ATOM 1264 C C . ARG A 1 174 ? -24.225 7.905 5.899 1.00 77.25 174 ARG A C 1
ATOM 1266 O O . ARG A 1 174 ? -25.304 8.299 5.463 1.00 77.25 174 ARG A O 1
ATOM 1273 N N . PRO A 1 175 ? -23.280 7.395 5.088 1.00 69.88 175 PRO A N 1
ATOM 1274 C CA . PRO A 1 175 ? -23.462 7.279 3.640 1.00 69.88 175 PRO A CA 1
ATOM 1275 C C . PRO A 1 175 ? -24.764 6.553 3.264 1.00 69.88 175 PRO A C 1
ATOM 1277 O O . PRO A 1 175 ? -25.062 5.491 3.814 1.00 69.88 175 PRO A O 1
ATOM 1280 N N . GLY A 1 176 ? -25.524 7.119 2.322 1.00 68.75 176 GLY A N 1
ATOM 1281 C CA . GLY A 1 176 ? -26.862 6.643 1.935 1.00 68.75 176 GLY A CA 1
ATOM 1282 C C . GLY A 1 176 ? -28.024 7.328 2.670 1.00 68.75 176 GLY A C 1
ATOM 1283 O O . GLY A 1 176 ? -29.185 7.008 2.400 1.00 68.75 176 GLY A O 1
ATOM 1284 N N . PHE A 1 177 ? -27.712 8.263 3.571 1.00 76.31 177 PHE A N 1
ATOM 1285 C CA . PHE A 1 177 ? -28.658 9.122 4.271 1.00 76.31 177 PHE A CA 1
ATOM 1286 C C . PHE A 1 177 ? -28.230 10.580 4.123 1.00 76.31 177 PHE A C 1
ATOM 1288 O O . PHE A 1 177 ? -27.060 10.901 4.329 1.00 76.31 177 PHE A O 1
ATOM 1295 N N . ASP A 1 178 ? -29.186 11.449 3.822 1.00 82.25 178 ASP A N 1
ATOM 1296 C CA . ASP A 1 178 ? -28.993 12.895 3.836 1.00 82.25 178 ASP A CA 1
ATOM 1297 C C . ASP A 1 178 ? -29.496 13.480 5.148 1.0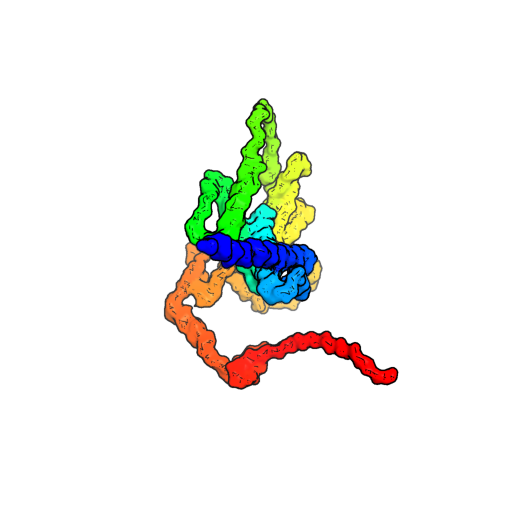0 82.25 178 ASP A C 1
ATOM 1299 O O . ASP A 1 178 ? -30.415 12.946 5.774 1.00 82.25 178 ASP A O 1
ATOM 1303 N N . LEU A 1 179 ? -28.901 14.597 5.559 1.00 84.12 179 LEU A N 1
ATOM 1304 C CA . LEU A 1 179 ? -29.403 15.343 6.699 1.00 84.12 179 LEU A CA 1
ATOM 1305 C C . LEU A 1 179 ? -30.760 15.947 6.334 1.00 84.12 179 LEU A C 1
ATOM 1307 O O . LEU A 1 179 ? -30.909 16.635 5.323 1.00 84.12 179 LEU A O 1
ATOM 1311 N N . GLY A 1 180 ? -31.753 15.642 7.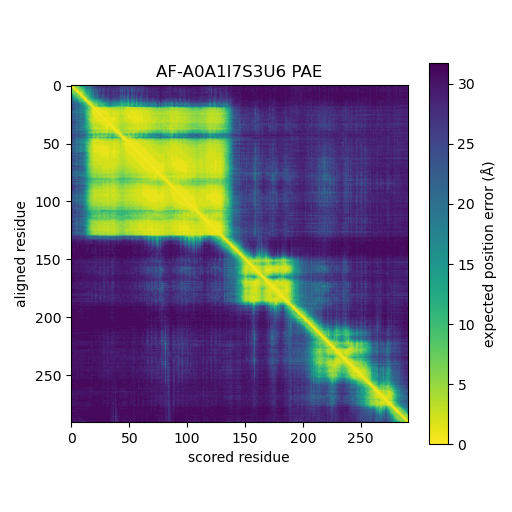156 1.00 81.00 180 GLY A N 1
ATOM 1312 C CA . GLY A 1 180 ? -33.099 16.156 7.036 1.00 81.00 180 GLY A CA 1
ATOM 1313 C C . GLY A 1 180 ? -33.135 17.681 7.157 1.00 81.00 180 GLY A C 1
ATOM 1314 O O . GLY A 1 180 ? -32.201 18.308 7.661 1.00 81.00 180 GLY A O 1
ATOM 1315 N N . PRO A 1 181 ? -34.234 18.309 6.712 1.00 80.25 181 PRO A N 1
ATOM 1316 C CA . PRO A 1 181 ? -34.396 19.763 6.757 1.00 80.25 181 PRO A CA 1
ATOM 1317 C C . PRO A 1 181 ? -34.474 20.322 8.186 1.00 80.25 181 PRO A C 1
ATOM 1319 O O . PRO A 1 181 ? -34.336 21.524 8.384 1.00 80.25 181 PRO A O 1
ATOM 1322 N N . ASP A 1 182 ? -34.692 19.460 9.180 1.00 80.12 182 ASP A N 1
ATOM 1323 C CA . ASP A 1 182 ? -34.604 19.785 10.604 1.00 80.12 182 ASP A CA 1
ATOM 1324 C C . ASP A 1 182 ? -33.151 19.917 11.099 1.00 80.12 182 ASP A C 1
ATOM 1326 O O . ASP A 1 182 ? -32.923 20.311 12.243 1.00 80.12 182 ASP A O 1
ATOM 1330 N N . GLY A 1 183 ? -32.171 19.584 10.251 1.00 80.62 183 GLY A N 1
ATOM 1331 C CA . GLY A 1 183 ? -30.744 19.670 10.543 1.00 80.62 183 GLY A CA 1
ATOM 1332 C C . GLY A 1 183 ? -30.267 18.655 11.580 1.00 80.62 183 GLY A C 1
ATOM 1333 O O . GLY A 1 183 ? -29.174 18.819 12.118 1.00 80.62 183 GLY A O 1
ATOM 1334 N N . ARG A 1 184 ? -31.080 17.637 11.901 1.00 83.06 184 ARG A N 1
ATOM 1335 C CA . ARG A 1 184 ? -30.820 16.688 12.999 1.00 83.06 184 ARG A CA 1
ATOM 1336 C C . ARG A 1 184 ? -31.124 15.238 12.644 1.00 83.06 184 ARG A C 1
ATOM 1338 O O . ARG A 1 184 ? -30.353 14.359 13.035 1.00 83.06 184 ARG A O 1
ATOM 1345 N N . SER A 1 185 ? -32.208 14.998 11.912 1.00 82.75 185 SER A N 1
ATOM 1346 C CA . SER A 1 185 ? -32.610 13.658 11.483 1.00 82.75 185 SER A CA 1
ATOM 1347 C C . SER A 1 185 ? -31.890 13.259 10.198 1.00 82.75 185 SER A C 1
ATOM 1349 O O . SER A 1 185 ? -31.505 14.110 9.403 1.00 82.75 185 SER A O 1
ATOM 1351 N N . CYS A 1 186 ? -31.717 11.966 9.960 1.00 84.56 186 CYS A N 1
ATOM 1352 C CA . CYS A 1 186 ? -31.055 11.429 8.780 1.00 84.56 186 CYS A CA 1
ATOM 1353 C C . CYS A 1 186 ? -32.052 10.652 7.919 1.00 84.56 186 CYS A C 1
ATOM 1355 O O . CYS A 1 186 ? -32.516 9.573 8.277 1.00 84.56 186 CYS A O 1
ATOM 1357 N N . ILE A 1 187 ? -32.362 11.181 6.737 1.00 84.94 187 ILE A N 1
ATOM 1358 C CA . ILE A 1 187 ? -33.338 10.603 5.814 1.00 84.94 187 ILE A CA 1
ATOM 1359 C C . ILE A 1 187 ? -32.639 9.784 4.728 1.00 84.94 187 ILE A C 1
ATOM 1361 O O . ILE A 1 187 ? -31.767 10.263 4.011 1.00 84.94 187 ILE A O 1
ATOM 1365 N N . GLY A 1 188 ? -33.009 8.509 4.607 1.00 76.94 188 GLY A N 1
ATOM 1366 C CA . GLY A 1 188 ? -32.436 7.616 3.600 1.00 76.94 188 GLY A CA 1
ATOM 1367 C C . GLY A 1 188 ? -32.916 7.954 2.186 1.00 76.94 188 GLY A C 1
ATOM 1368 O O . GLY A 1 188 ? -34.094 8.257 1.983 1.00 76.94 188 GLY A O 1
ATOM 1369 N N . TRP A 1 189 ? -32.047 7.799 1.183 1.00 61.47 189 TRP A N 1
ATOM 1370 C CA . TRP A 1 189 ? -32.366 8.050 -0.237 1.00 61.47 189 TRP A CA 1
ATOM 1371 C C . TRP A 1 189 ? -33.514 7.205 -0.812 1.00 61.47 189 TRP A C 1
ATOM 1373 O O . TRP A 1 189 ? -34.051 7.521 -1.871 1.00 61.47 189 TRP A O 1
ATOM 1383 N N . PHE A 1 190 ? -33.954 6.157 -0.113 1.00 53.31 190 PHE A N 1
ATOM 1384 C CA . PHE A 1 190 ? -35.135 5.381 -0.503 1.00 53.31 190 PHE A CA 1
ATOM 1385 C C . PHE A 1 190 ? -36.468 6.042 -0.119 1.00 53.31 190 PHE A C 1
ATOM 1387 O O . PHE A 1 190 ? -37.516 5.544 -0.523 1.00 53.31 190 PHE A O 1
ATOM 1394 N N . SER A 1 191 ? -36.443 7.145 0.638 1.00 51.84 191 SER A N 1
ATOM 1395 C CA . SER A 1 191 ? -37.649 7.798 1.159 1.00 51.84 191 SER A CA 1
ATOM 1396 C C . SER A 1 191 ? -38.010 9.119 0.468 1.00 51.84 191 SER A C 1
ATOM 1398 O O . SER A 1 191 ? -39.084 9.656 0.728 1.00 51.84 191 SER A O 1
ATOM 1400 N N . LEU A 1 192 ? -37.168 9.631 -0.438 1.00 46.88 192 LEU A N 1
ATOM 1401 C CA . LEU A 1 192 ? -37.419 10.866 -1.188 1.00 46.88 192 LEU A CA 1
ATOM 1402 C C . LEU A 1 192 ? -37.636 10.580 -2.676 1.00 46.8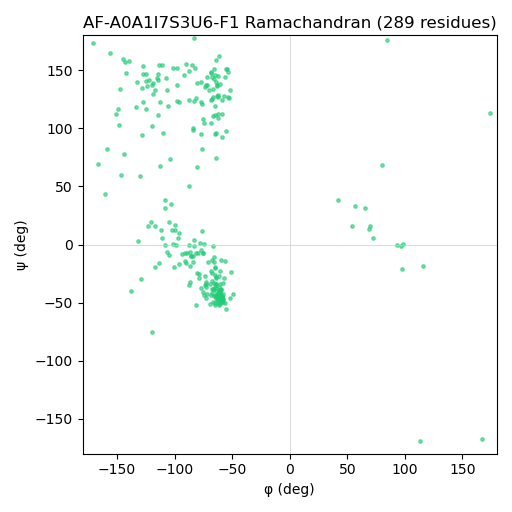8 192 LEU A C 1
ATOM 1404 O O . LEU A 1 192 ? -36.843 10.960 -3.532 1.00 46.88 192 LEU A O 1
ATOM 1408 N N . ASN A 1 193 ? -38.743 9.913 -2.996 1.00 46.06 193 ASN A N 1
ATOM 1409 C CA . ASN A 1 193 ? -39.277 9.921 -4.353 1.00 46.06 193 ASN A CA 1
ATOM 1410 C C . ASN A 1 193 ? -40.697 10.509 -4.311 1.00 46.06 193 ASN A C 1
ATOM 1412 O O . ASN A 1 193 ? -41.632 9.799 -3.931 1.00 46.06 193 ASN A O 1
ATOM 1416 N N . PRO A 1 194 ? -40.904 11.785 -4.690 1.00 48.75 194 PRO A N 1
ATOM 1417 C CA . PRO A 1 194 ? -42.231 12.408 -4.675 1.00 48.75 194 PRO A CA 1
ATOM 1418 C C . PRO A 1 194 ? -43.219 11.802 -5.694 1.00 48.75 194 PRO A C 1
ATOM 1420 O O . PRO A 1 194 ? -44.385 12.177 -5.716 1.00 48.75 194 PRO A O 1
ATOM 1423 N N . ILE A 1 195 ? -42.802 10.816 -6.498 1.00 50.81 195 ILE A N 1
ATOM 1424 C CA . ILE A 1 195 ? -43.674 10.080 -7.430 1.00 50.81 195 ILE A CA 1
ATOM 1425 C C . ILE A 1 195 ? -44.420 8.916 -6.735 1.00 50.81 195 ILE A C 1
ATOM 1427 O O . ILE A 1 195 ? -45.424 8.423 -7.246 1.00 50.81 195 ILE A O 1
ATOM 1431 N N . ALA A 1 196 ? -44.012 8.495 -5.530 1.00 47.88 196 ALA A N 1
ATOM 1432 C CA . ALA A 1 196 ? -44.633 7.353 -4.845 1.00 47.88 196 ALA A CA 1
ATOM 1433 C C . ALA A 1 196 ? -46.014 7.647 -4.214 1.00 47.88 196 ALA A C 1
ATOM 1435 O O . ALA A 1 196 ? -46.683 6.718 -3.763 1.00 47.88 196 ALA A O 1
ATOM 1436 N N . LEU A 1 197 ? -46.471 8.905 -4.201 1.00 45.97 197 LEU A N 1
ATOM 1437 C CA . LEU A 1 197 ? -47.762 9.291 -3.613 1.00 45.97 197 LEU A CA 1
ATOM 1438 C C . LEU A 1 197 ? -48.955 9.220 -4.583 1.00 45.97 197 LEU A C 1
ATOM 1440 O O . LEU A 1 197 ? -50.088 9.345 -4.133 1.00 45.97 197 LEU A O 1
ATOM 1444 N N . ILE A 1 198 ? -48.739 8.973 -5.884 1.00 46.94 198 ILE A N 1
ATOM 1445 C CA . ILE A 1 198 ? -49.834 8.952 -6.881 1.00 46.94 198 ILE A CA 1
ATOM 1446 C C . ILE A 1 198 ? -50.212 7.524 -7.334 1.00 46.94 198 ILE A C 1
ATOM 1448 O O . ILE A 1 198 ? -51.247 7.327 -7.961 1.00 46.94 198 ILE A O 1
ATOM 1452 N N . LEU A 1 199 ? -49.454 6.484 -6.961 1.00 40.91 199 LEU A N 1
ATOM 1453 C CA . LEU A 1 199 ? -49.711 5.101 -7.414 1.00 40.91 199 LEU A CA 1
ATOM 1454 C C . LEU A 1 199 ? -50.180 4.119 -6.326 1.00 40.91 199 LEU A C 1
ATOM 1456 O O . LEU A 1 199 ? -50.252 2.917 -6.578 1.00 40.91 199 LEU A O 1
ATOM 1460 N N . SER A 1 200 ? -50.560 4.586 -5.136 1.00 41.03 200 SER A N 1
ATOM 1461 C CA . SER A 1 200 ? -51.063 3.703 -4.069 1.00 41.03 200 SER A CA 1
ATOM 1462 C C . SER A 1 200 ? -52.552 3.337 -4.181 1.00 41.03 200 SER A C 1
ATOM 1464 O O . SER A 1 200 ? -53.056 2.611 -3.327 1.00 41.03 200 SER A O 1
ATOM 1466 N N . ALA A 1 201 ? -53.264 3.760 -5.233 1.00 43.78 201 ALA A N 1
ATOM 1467 C CA . ALA A 1 201 ? -54.709 3.532 -5.335 1.00 43.78 201 ALA A CA 1
ATOM 1468 C C . ALA A 1 201 ? -55.146 2.230 -6.038 1.00 43.78 201 ALA A C 1
ATOM 1470 O O . ALA A 1 201 ? -56.336 1.926 -6.012 1.00 43.78 201 ALA A O 1
ATOM 1471 N N . SER A 1 202 ? -54.265 1.426 -6.651 1.00 42.28 202 SER A N 1
ATOM 1472 C CA . SER A 1 202 ? -54.761 0.255 -7.405 1.00 42.28 202 SER A CA 1
ATOM 1473 C C . SER A 1 202 ? -53.753 -0.863 -7.688 1.00 42.28 202 SER A C 1
ATOM 1475 O O . SER A 1 202 ? -53.748 -1.412 -8.789 1.00 42.28 202 SER A O 1
ATOM 1477 N N . VAL A 1 203 ? -52.926 -1.262 -6.716 1.00 39.44 203 VAL A N 1
ATOM 1478 C CA . VAL A 1 203 ? -52.197 -2.540 -6.831 1.00 39.44 203 VAL A CA 1
ATOM 1479 C C . VAL A 1 203 ? -52.478 -3.421 -5.611 1.00 39.44 203 VAL A C 1
ATOM 1481 O O . VAL A 1 203 ? -52.144 -3.034 -4.489 1.00 39.44 203 VAL A O 1
ATOM 1484 N N . PRO A 1 204 ? -53.110 -4.596 -5.796 1.00 36.69 204 PRO A N 1
ATOM 1485 C CA . PRO A 1 204 ? -53.437 -5.489 -4.702 1.00 36.69 204 PRO A CA 1
ATOM 1486 C C . PRO A 1 204 ? -52.176 -5.995 -4.001 1.00 36.69 204 PRO A C 1
ATOM 1488 O O . PRO A 1 204 ? -51.174 -6.379 -4.607 1.00 36.69 204 PRO A O 1
ATOM 1491 N N . HIS A 1 205 ? -52.284 -5.997 -2.680 1.00 39.69 205 HIS A N 1
ATOM 1492 C CA . HIS A 1 205 ? -51.310 -6.418 -1.690 1.00 39.69 205 HIS A CA 1
ATOM 1493 C C . HIS A 1 205 ? -51.020 -7.928 -1.812 1.00 39.69 205 HIS A C 1
ATOM 1495 O O . HIS A 1 205 ? -51.481 -8.730 -1.006 1.00 39.69 205 HIS A O 1
ATOM 1501 N N . SER A 1 206 ? -50.272 -8.367 -2.826 1.00 42.53 206 SER A N 1
ATOM 1502 C CA . SER A 1 206 ? -49.817 -9.759 -2.880 1.00 42.53 206 SER A CA 1
ATOM 1503 C C . SER A 1 206 ? -48.470 -9.912 -3.579 1.00 42.53 206 SER A C 1
ATOM 1505 O O . SER A 1 206 ? -48.351 -9.716 -4.783 1.00 42.53 206 SER A O 1
ATOM 1507 N N . ARG A 1 207 ? -47.491 -10.377 -2.794 1.00 45.88 207 ARG A N 1
ATOM 1508 C CA . ARG A 1 207 ? -46.158 -10.873 -3.183 1.00 45.88 207 ARG A CA 1
ATOM 1509 C C . ARG A 1 207 ? -45.075 -9.834 -3.481 1.00 45.88 207 ARG A C 1
ATOM 1511 O O . ARG A 1 207 ? -44.485 -9.833 -4.552 1.00 45.88 207 ARG A O 1
ATOM 1518 N N . PHE A 1 208 ? -44.644 -9.122 -2.442 1.00 38.22 208 PHE A N 1
ATOM 1519 C CA . PHE A 1 208 ? -43.207 -8.874 -2.281 1.00 38.22 208 PHE A CA 1
ATOM 1520 C C . PHE A 1 208 ? -42.784 -8.813 -0.807 1.00 38.22 208 PHE A C 1
ATOM 1522 O O . PHE A 1 208 ? -42.229 -7.834 -0.328 1.00 38.22 208 PHE A O 1
ATOM 1529 N N . LYS A 1 209 ? -43.007 -9.908 -0.066 1.00 36.16 209 LYS A N 1
ATOM 1530 C CA . LYS A 1 209 ? -42.176 -10.201 1.110 1.00 36.16 209 LYS A CA 1
ATOM 1531 C C . LYS A 1 209 ? -40.837 -10.732 0.597 1.00 36.16 209 LYS A C 1
ATOM 1533 O O . LYS A 1 209 ? -40.637 -11.943 0.540 1.00 36.16 209 LYS A O 1
ATOM 1538 N N . ARG A 1 210 ? -39.909 -9.852 0.203 1.00 41.69 210 ARG A N 1
ATOM 1539 C CA . ARG A 1 210 ? -38.495 -10.227 0.319 1.00 41.69 210 ARG A CA 1
ATOM 1540 C C . ARG A 1 210 ? -38.221 -10.275 1.813 1.00 41.69 210 ARG A C 1
ATOM 1542 O O . ARG A 1 210 ? -38.195 -9.244 2.474 1.00 41.69 210 ARG A O 1
ATOM 1549 N N . SER A 1 211 ? -38.138 -11.492 2.340 1.00 37.22 211 SER A N 1
ATOM 1550 C CA . SER A 1 211 ? -37.660 -11.767 3.689 1.00 37.22 211 SER A CA 1
ATOM 1551 C C . SER A 1 211 ? -36.235 -11.228 3.781 1.00 37.22 211 SER A C 1
ATOM 1553 O O . SER A 1 211 ? -35.296 -11.898 3.363 1.00 37.22 211 SER A O 1
ATOM 1555 N N . ILE A 1 212 ? -36.083 -9.981 4.226 1.00 49.91 212 ILE A N 1
ATOM 1556 C CA . ILE A 1 212 ? -34.777 -9.416 4.558 1.00 49.91 212 ILE A CA 1
ATOM 1557 C C . ILE A 1 212 ? -34.293 -10.234 5.751 1.00 49.91 212 ILE A C 1
ATOM 1559 O O . ILE A 1 212 ? -34.914 -10.200 6.816 1.00 49.91 212 ILE A O 1
ATOM 1563 N N . ASN A 1 213 ? -33.251 -11.039 5.546 1.00 50.44 213 ASN A N 1
ATOM 1564 C CA . ASN A 1 213 ? -32.696 -11.847 6.616 1.00 50.44 213 ASN A CA 1
ATOM 1565 C C . ASN A 1 213 ? -32.170 -10.891 7.702 1.00 50.44 213 ASN A C 1
ATOM 1567 O O . ASN A 1 213 ? -31.392 -9.989 7.389 1.00 50.44 213 ASN A O 1
ATOM 1571 N N . PRO A 1 214 ? -32.547 -11.069 8.981 1.00 50.91 214 PRO A N 1
ATOM 1572 C CA . PRO A 1 214 ? -32.127 -10.190 10.081 1.00 50.91 214 PRO A CA 1
ATOM 1573 C C . PRO A 1 214 ? -30.601 -10.048 10.242 1.00 50.91 214 PRO A C 1
ATOM 1575 O O . PRO A 1 214 ? -30.123 -9.163 10.947 1.00 50.91 214 PRO A O 1
ATOM 1578 N N . CYS A 1 215 ? -29.837 -10.922 9.588 1.00 51.75 215 CYS A N 1
ATOM 1579 C CA . CYS A 1 215 ? -28.387 -11.046 9.671 1.00 51.75 215 CYS A CA 1
ATOM 1580 C C . CYS A 1 215 ? -27.640 -10.071 8.737 1.00 51.75 215 CYS A C 1
ATOM 1582 O O . CYS A 1 215 ? -26.439 -9.890 8.911 1.00 51.75 215 CYS A O 1
ATOM 1584 N N . ASP A 1 216 ? -28.346 -9.387 7.826 1.00 49.62 216 ASP A N 1
ATOM 1585 C CA . ASP A 1 216 ? -27.792 -8.320 6.971 1.00 49.62 216 ASP A CA 1
ATOM 1586 C C . ASP A 1 216 ? -27.607 -6.981 7.721 1.00 49.62 216 ASP A C 1
ATOM 1588 O O . ASP A 1 216 ? -27.072 -6.024 7.169 1.00 49.62 216 ASP A O 1
ATOM 1592 N N . ARG A 1 217 ? -28.040 -6.893 8.991 1.00 52.00 217 ARG A N 1
ATOM 1593 C CA . ARG A 1 217 ? -27.955 -5.683 9.837 1.00 52.00 217 ARG A CA 1
ATOM 1594 C C . ARG A 1 217 ? -26.775 -5.676 10.825 1.00 52.00 217 ARG A C 1
ATOM 1596 O O . ARG A 1 217 ? -26.805 -4.910 11.787 1.00 52.00 217 ARG A O 1
ATOM 1603 N N . ARG A 1 218 ? -25.751 -6.525 10.651 1.00 49.94 218 ARG A N 1
ATOM 1604 C CA . ARG A 1 218 ? -24.575 -6.537 11.549 1.00 49.94 218 ARG A CA 1
ATOM 1605 C C . ARG A 1 218 ? -23.469 -5.552 11.126 1.00 49.94 218 ARG A C 1
ATOM 1607 O O . ARG A 1 218 ? -23.245 -5.382 9.932 1.00 49.94 218 ARG A O 1
ATOM 1614 N N . PRO A 1 219 ? -22.695 -5.003 12.089 1.00 41.41 219 PRO A N 1
ATOM 1615 C CA . PRO A 1 219 ? -21.511 -4.174 11.818 1.00 41.41 219 PRO A CA 1
ATOM 1616 C C . PRO A 1 219 ? -20.331 -4.935 11.178 1.00 41.41 219 PRO A C 1
ATOM 1618 O O . PRO A 1 219 ? -19.420 -4.304 10.658 1.00 41.41 219 PRO A O 1
ATOM 1621 N N . LEU A 1 220 ? -20.350 -6.276 11.172 1.00 44.59 220 LEU A N 1
ATOM 1622 C CA . LEU A 1 220 ? -19.297 -7.140 10.605 1.00 44.59 220 LEU A CA 1
ATOM 1623 C C . LEU A 1 220 ? -19.595 -7.639 9.172 1.00 44.59 220 LEU A C 1
ATOM 1625 O O . LEU A 1 220 ? -18.831 -8.432 8.631 1.00 44.59 220 LEU A O 1
ATOM 1629 N N . GLY A 1 221 ? -20.684 -7.175 8.546 1.00 51.03 221 GLY A N 1
ATOM 1630 C CA . GLY A 1 221 ? -21.136 -7.657 7.234 1.00 51.03 221 GLY A CA 1
ATOM 1631 C C . GLY A 1 221 ? -22.006 -8.930 7.296 1.00 51.03 221 GLY A C 1
ATOM 1632 O O . GLY A 1 221 ? -22.253 -9.461 8.385 1.00 51.03 221 GLY A O 1
ATOM 1633 N N . PRO A 1 222 ? -22.537 -9.392 6.144 1.00 56.38 222 PRO A N 1
ATOM 1634 C CA . PRO A 1 222 ? -23.394 -10.579 6.063 1.00 56.38 222 PRO A CA 1
ATOM 1635 C C . PRO A 1 222 ? -22.609 -11.869 6.367 1.00 56.38 222 PRO A C 1
ATOM 1637 O O . PRO A 1 222 ? -21.431 -11.966 6.027 1.00 56.38 222 PRO A O 1
ATOM 1640 N N . CYS A 1 223 ? -23.259 -12.875 6.977 1.00 61.22 223 CYS A N 1
ATOM 1641 C CA . CYS A 1 223 ? -22.647 -14.203 7.176 1.00 61.22 223 CYS A CA 1
ATOM 1642 C C . CYS A 1 223 ? -22.205 -14.780 5.820 1.00 61.22 223 CYS A C 1
ATOM 1644 O O . CYS A 1 223 ? -22.919 -14.610 4.826 1.00 61.22 223 CYS A O 1
ATOM 1646 N N . HIS A 1 224 ? -21.086 -15.507 5.771 1.00 63.72 224 HIS A N 1
ATOM 1647 C CA . HIS A 1 224 ? -20.614 -16.089 4.515 1.00 63.72 224 HIS A CA 1
ATOM 1648 C C . HIS A 1 224 ? -21.607 -17.171 4.044 1.00 63.72 224 HIS A C 1
ATOM 1650 O O . HIS A 1 224 ? -21.694 -18.233 4.673 1.00 63.72 224 HIS A O 1
ATOM 1656 N N . PRO A 1 225 ? -22.357 -16.959 2.943 1.00 58.62 225 PRO A N 1
ATOM 1657 C CA . PRO A 1 225 ? -23.544 -17.758 2.621 1.00 58.62 225 PRO A CA 1
ATOM 1658 C C . PRO A 1 225 ? -23.225 -19.228 2.327 1.00 58.62 225 PRO A C 1
ATOM 1660 O O . PRO A 1 225 ? -24.107 -20.089 2.388 1.00 58.62 225 PRO A O 1
ATOM 1663 N N . GLU A 1 226 ? -21.965 -19.527 2.006 1.00 58.22 226 GLU A N 1
ATOM 1664 C CA . GLU A 1 226 ? -21.498 -20.865 1.649 1.00 58.22 226 GLU A CA 1
ATOM 1665 C C . GLU A 1 226 ? -21.101 -21.722 2.852 1.00 58.22 226 GLU A C 1
ATOM 1667 O O . GLU A 1 226 ? -21.309 -22.936 2.806 1.00 58.22 226 GLU A O 1
ATOM 1672 N N . MET A 1 227 ? -20.584 -21.103 3.919 1.00 51.56 227 MET A N 1
ATOM 1673 C CA . MET A 1 227 ? -19.903 -21.792 5.027 1.00 51.56 227 MET A CA 1
ATOM 1674 C C . MET A 1 227 ? -20.625 -21.633 6.366 1.00 51.56 227 MET A C 1
ATOM 1676 O O . MET A 1 227 ? -20.433 -22.449 7.266 1.00 51.56 227 MET A O 1
ATOM 1680 N N . GLU A 1 228 ? -21.491 -20.629 6.492 1.00 71.56 228 GLU A N 1
ATOM 1681 C CA . GLU A 1 228 ? -22.144 -20.272 7.745 1.00 71.56 228 GLU A CA 1
ATOM 1682 C C . GLU A 1 228 ? -23.666 -20.255 7.586 1.00 71.56 228 GLU A C 1
ATOM 1684 O O . GLU A 1 228 ? -24.209 -19.913 6.533 1.00 71.56 228 GLU A O 1
ATOM 1689 N N . ARG A 1 229 ? -24.381 -20.617 8.653 1.00 70.81 229 ARG A N 1
ATOM 1690 C CA . ARG A 1 229 ? -25.832 -20.450 8.763 1.00 70.81 229 ARG A CA 1
ATOM 1691 C C . ARG A 1 229 ? -26.167 -19.460 9.864 1.00 70.81 229 ARG A C 1
ATOM 1693 O O . ARG A 1 229 ? -25.490 -19.402 10.887 1.00 70.81 229 ARG A O 1
ATOM 1700 N N . CYS A 1 230 ? -27.244 -18.712 9.667 1.00 66.88 230 CYS A N 1
ATOM 1701 C CA . CYS A 1 230 ? -27.728 -17.794 10.682 1.00 66.88 230 CYS A CA 1
ATOM 1702 C C . CYS A 1 230 ? -28.682 -18.515 11.642 1.00 66.88 230 CYS A C 1
ATOM 1704 O O . CYS A 1 230 ? -29.664 -19.115 11.204 1.00 66.88 230 CYS A O 1
ATOM 1706 N N . VAL A 1 231 ? -28.388 -18.465 12.941 1.00 76.88 231 VAL A N 1
ATOM 1707 C CA . VAL A 1 231 ? -29.172 -19.121 13.995 1.00 76.88 231 VAL A CA 1
ATOM 1708 C C . VAL A 1 231 ? -29.718 -18.060 14.957 1.00 76.88 231 VAL A C 1
ATOM 1710 O O . VAL A 1 231 ? -28.947 -17.204 15.404 1.00 76.88 231 VAL A O 1
ATOM 1713 N N . PRO A 1 232 ? -31.031 -18.058 15.263 1.00 67.81 232 PRO A N 1
ATOM 1714 C CA . PRO A 1 232 ? -31.613 -17.132 16.228 1.00 67.81 232 PRO A CA 1
ATOM 1715 C C . PRO A 1 232 ? -31.166 -17.481 17.652 1.00 67.81 232 PRO A C 1
ATOM 1717 O O . PRO A 1 232 ? -31.248 -18.630 18.073 1.00 67.81 232 PRO A O 1
ATOM 1720 N N . LEU A 1 233 ? -30.732 -16.471 18.403 1.00 72.50 233 LEU A N 1
ATOM 1721 C CA . LEU A 1 233 ? -30.451 -16.546 19.843 1.00 72.50 233 LEU A CA 1
ATOM 1722 C C . LEU A 1 233 ? -31.589 -15.935 20.687 1.00 72.50 233 LEU A C 1
ATOM 1724 O O . LEU A 1 233 ? -31.496 -15.889 21.909 1.00 72.50 233 LEU A O 1
ATOM 1728 N N . GLY A 1 234 ? -32.656 -15.446 20.045 1.00 67.75 234 GLY A N 1
ATOM 1729 C CA . GLY A 1 234 ? -33.826 -14.841 20.683 1.00 67.75 234 GLY A CA 1
ATOM 1730 C C . GLY A 1 234 ? -34.715 -14.110 19.672 1.00 67.75 234 GLY A C 1
ATOM 1731 O O . GLY A 1 234 ? -34.524 -14.241 18.465 1.00 67.75 234 GLY A O 1
ATOM 1732 N N . ALA A 1 235 ? -35.668 -13.305 20.156 1.00 57.28 235 ALA A N 1
ATOM 1733 C CA . ALA A 1 235 ? -36.611 -12.572 19.298 1.00 57.28 235 ALA A CA 1
ATOM 1734 C C . ALA A 1 235 ? -35.935 -11.514 18.399 1.00 57.28 235 ALA A C 1
ATOM 1736 O O . ALA A 1 235 ? -36.445 -11.191 17.327 1.00 57.28 235 ALA A O 1
ATOM 1737 N N . THR A 1 236 ? -34.780 -10.986 18.819 1.00 53.88 236 THR A N 1
ATOM 1738 C CA . THR A 1 236 ? -34.081 -9.878 18.142 1.00 53.88 236 THR A CA 1
ATOM 1739 C C . THR A 1 236 ? -32.584 -10.121 17.923 1.00 53.88 236 THR A C 1
ATOM 1741 O O . THR A 1 236 ? -31.903 -9.244 17.399 1.00 53.88 236 THR A O 1
ATOM 1744 N N . SER A 1 237 ? -32.056 -11.298 18.284 1.00 54.53 237 SER A N 1
ATOM 1745 C CA . SER A 1 237 ? -30.618 -11.602 18.223 1.00 54.53 237 SER A CA 1
ATOM 1746 C C . SER A 1 237 ? -30.333 -12.858 17.405 1.00 54.53 237 SER A C 1
ATOM 1748 O O . SER A 1 237 ? -31.068 -13.842 17.491 1.00 54.53 237 SER A O 1
ATOM 1750 N N . TYR A 1 238 ? -29.254 -12.829 16.619 1.00 65.88 238 TYR A N 1
ATOM 1751 C CA . TYR A 1 238 ? -28.863 -13.890 15.688 1.00 65.88 238 TYR A CA 1
ATOM 1752 C C . TYR A 1 238 ? -27.333 -14.057 15.656 1.00 65.88 238 TYR A C 1
ATOM 1754 O O . TYR A 1 238 ? -26.590 -13.078 15.771 1.00 65.88 238 TYR A O 1
ATOM 1762 N N . ARG A 1 239 ? -26.819 -15.274 15.445 1.00 71.00 239 ARG A N 1
ATOM 1763 C CA . ARG A 1 239 ? -25.378 -15.591 15.328 1.00 71.00 239 ARG A CA 1
ATOM 1764 C C . ARG A 1 239 ? -25.087 -16.370 14.041 1.00 71.00 239 ARG A C 1
ATOM 1766 O O . ARG A 1 239 ? -25.940 -17.126 13.592 1.00 71.00 239 ARG A O 1
ATOM 1773 N N . CYS A 1 240 ? -23.912 -16.160 13.441 1.00 72.00 240 CYS A N 1
ATOM 1774 C CA . CYS A 1 240 ? -23.424 -17.021 12.362 1.00 72.00 240 CYS A CA 1
ATOM 1775 C C . CYS A 1 240 ? -22.762 -18.249 13.010 1.00 72.00 240 CYS A C 1
ATOM 1777 O O . CYS A 1 240 ? -21.870 -18.099 13.845 1.00 72.00 240 CYS A O 1
ATOM 1779 N N . GLU A 1 241 ? -23.221 -19.445 12.663 1.00 77.06 241 GLU A N 1
ATOM 1780 C CA . GLU A 1 241 ? -22.599 -20.712 13.056 1.00 77.06 241 GLU A CA 1
ATOM 1781 C C . GLU A 1 241 ? -22.068 -21.422 11.814 1.00 77.06 241 GLU A C 1
ATOM 1783 O O . GLU A 1 241 ? -22.734 -21.422 10.776 1.00 77.06 241 GLU A O 1
ATOM 1788 N N . MET A 1 242 ? -20.901 -22.067 11.915 1.00 74.50 242 MET A N 1
ATOM 1789 C CA . MET A 1 242 ? -20.384 -22.886 10.818 1.00 74.50 242 MET A CA 1
ATOM 1790 C C . MET A 1 242 ? -21.347 -24.029 10.487 1.00 74.50 242 MET A C 1
ATOM 1792 O O . MET A 1 242 ? -21.900 -24.690 11.371 1.00 74.50 242 MET A O 1
ATOM 1796 N N . LEU A 1 243 ? -21.541 -24.271 9.192 1.00 74.56 243 LEU A N 1
ATOM 1797 C CA . LEU A 1 243 ? -22.298 -25.419 8.715 1.00 74.56 243 LEU A CA 1
ATOM 1798 C C . LEU A 1 243 ? -21.573 -26.723 9.087 1.00 74.56 243 LEU A C 1
ATOM 1800 O O . LEU A 1 243 ? -20.343 -26.778 9.072 1.00 74.56 243 LEU A O 1
ATOM 1804 N N . PRO A 1 244 ? -22.310 -27.805 9.385 1.00 74.81 244 PRO A N 1
ATOM 1805 C CA . PRO A 1 244 ? -21.689 -29.095 9.640 1.00 74.81 244 PRO A CA 1
ATOM 1806 C C . PRO A 1 244 ? -20.934 -29.585 8.393 1.00 74.81 244 PRO A C 1
ATOM 1808 O O . PRO A 1 244 ? -21.350 -29.351 7.253 1.00 74.81 244 PRO A O 1
ATOM 1811 N N . ALA A 1 245 ? -19.806 -30.269 8.611 1.00 69.50 245 ALA A N 1
ATOM 1812 C CA . ALA A 1 245 ? -18.835 -30.608 7.565 1.00 69.50 245 ALA A CA 1
ATOM 1813 C C . ALA A 1 245 ? -19.432 -31.406 6.388 1.00 69.50 245 ALA A C 1
ATOM 1815 O O . ALA A 1 245 ? -18.993 -31.263 5.249 1.00 69.50 245 ALA A O 1
ATOM 1816 N N . ASN A 1 246 ? -20.479 -32.199 6.632 1.00 70.50 246 ASN A N 1
ATOM 1817 C CA . ASN A 1 246 ? -21.218 -32.921 5.595 1.00 70.50 246 ASN A CA 1
ATOM 1818 C C . ASN A 1 246 ? -21.948 -31.984 4.609 1.00 70.50 246 ASN A C 1
ATOM 1820 O O . ASN A 1 246 ? -21.996 -32.284 3.414 1.00 70.50 246 ASN A O 1
ATOM 1824 N N . ILE A 1 247 ? -22.471 -30.845 5.076 1.00 66.25 247 ILE A N 1
ATOM 1825 C CA . ILE A 1 247 ? -23.126 -29.834 4.235 1.00 66.25 247 ILE A CA 1
ATOM 1826 C C . ILE A 1 247 ? -22.082 -29.048 3.445 1.00 66.25 247 ILE A C 1
ATOM 1828 O O . ILE A 1 247 ? -22.250 -28.878 2.236 1.00 66.25 247 ILE A O 1
ATOM 1832 N N . ILE A 1 248 ? -20.976 -28.651 4.081 1.00 63.41 248 ILE A N 1
ATOM 1833 C CA . ILE A 1 248 ? -19.861 -27.984 3.392 1.00 63.41 248 ILE A CA 1
ATOM 1834 C C . ILE A 1 248 ? -19.325 -28.895 2.273 1.00 63.41 248 ILE A C 1
ATOM 1836 O O . ILE A 1 248 ? -19.274 -28.486 1.115 1.00 63.41 248 ILE A O 1
ATOM 1840 N N . ALA A 1 249 ? -19.072 -30.176 2.566 1.00 60.47 249 ALA A N 1
ATOM 1841 C CA . ALA A 1 249 ? -18.627 -31.162 1.577 1.00 60.47 249 ALA A CA 1
ATOM 1842 C C . ALA A 1 249 ? -19.662 -31.441 0.468 1.00 60.47 249 ALA A C 1
ATOM 1844 O O . ALA A 1 249 ? -19.300 -31.833 -0.640 1.00 60.47 249 ALA A O 1
ATOM 1845 N N . SER A 1 250 ? -20.962 -31.277 0.734 1.00 62.34 250 SER A N 1
ATOM 1846 C CA . SER A 1 250 ? -22.001 -31.400 -0.301 1.00 62.34 250 SER A CA 1
ATOM 1847 C C . SER A 1 250 ? -22.031 -30.199 -1.253 1.00 62.34 250 SER A C 1
ATOM 1849 O O . SER A 1 250 ? -22.251 -30.385 -2.448 1.00 62.34 250 SER A O 1
ATOM 1851 N N . ARG A 1 251 ? -21.755 -28.987 -0.749 1.00 64.38 251 ARG A N 1
ATOM 1852 C CA . ARG A 1 251 ? -21.708 -27.746 -1.538 1.00 64.38 251 ARG A CA 1
ATOM 1853 C C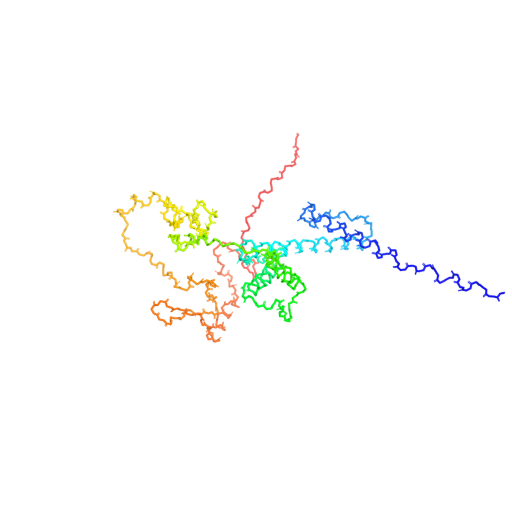 . ARG A 1 251 ? -20.438 -27.643 -2.376 1.00 64.38 251 ARG A C 1
ATOM 1855 O O . ARG A 1 251 ? -20.530 -27.321 -3.554 1.00 64.38 251 ARG A O 1
ATOM 1862 N N . VAL A 1 252 ? -19.290 -28.034 -1.821 1.00 59.97 252 VAL A N 1
ATOM 1863 C CA . VAL A 1 252 ? -18.035 -28.160 -2.584 1.00 59.97 252 VAL A CA 1
ATOM 1864 C C . VAL A 1 252 ? -18.204 -29.174 -3.727 1.00 59.97 252 VAL A C 1
ATOM 1866 O O . VAL A 1 252 ? -17.901 -28.862 -4.875 1.00 59.97 252 VAL A O 1
ATOM 1869 N N . ARG A 1 253 ? -18.849 -30.325 -3.467 1.00 58.38 253 ARG A N 1
ATOM 1870 C CA . ARG A 1 253 ? -19.187 -31.313 -4.514 1.00 58.38 253 ARG A CA 1
ATOM 1871 C C . ARG A 1 253 ? -20.187 -30.822 -5.566 1.00 58.38 253 ARG A C 1
ATOM 1873 O O . ARG A 1 253 ? -20.264 -31.421 -6.633 1.00 58.38 253 ARG A O 1
ATOM 1880 N N . GLN A 1 254 ? -20.979 -29.781 -5.296 1.00 57.41 254 GLN A N 1
ATOM 1881 C CA . GLN A 1 254 ? -21.842 -29.162 -6.311 1.00 57.41 254 GLN A CA 1
ATOM 1882 C C . GLN A 1 254 ? -21.063 -28.224 -7.240 1.00 57.41 254 GLN A C 1
ATOM 1884 O O . GLN A 1 254 ? -21.443 -28.109 -8.401 1.00 57.41 254 GLN A O 1
ATOM 1889 N N . MET A 1 255 ? -19.974 -27.610 -6.768 1.00 48.88 255 MET A N 1
ATOM 1890 C CA . MET A 1 255 ? -19.096 -26.770 -7.593 1.00 48.88 255 MET A CA 1
ATOM 1891 C C . MET A 1 255 ? -18.135 -27.581 -8.471 1.00 48.88 255 MET A C 1
ATOM 1893 O O . MET A 1 255 ? -17.729 -27.106 -9.524 1.00 48.88 255 MET A O 1
ATOM 1897 N N . GLU A 1 256 ? -17.806 -28.813 -8.075 1.00 51.75 256 GLU A N 1
ATOM 1898 C CA . GLU A 1 256 ? -16.983 -29.739 -8.872 1.00 51.75 256 GLU A CA 1
ATOM 1899 C C . GLU A 1 256 ? -17.774 -30.518 -9.934 1.00 51.75 256 GLU A C 1
ATOM 1901 O O . GLU A 1 256 ? -17.193 -31.310 -10.680 1.00 51.75 256 GLU A O 1
ATOM 1906 N N . LYS A 1 257 ? -19.098 -30.330 -10.034 1.00 50.38 257 LYS A N 1
ATOM 1907 C CA . LYS A 1 257 ? -19.854 -30.976 -11.111 1.00 50.38 257 LYS A CA 1
ATOM 1908 C C . LYS A 1 257 ? -19.449 -30.349 -12.447 1.00 50.38 257 LYS A C 1
ATOM 1910 O O . LYS A 1 257 ? -19.574 -29.132 -12.590 1.00 50.38 257 LYS A O 1
ATOM 1915 N N . PRO A 1 258 ? -19.002 -31.144 -13.435 1.00 51.31 258 PRO A N 1
ATOM 1916 C CA . PRO A 1 258 ? -18.703 -30.620 -14.757 1.00 51.31 258 PRO A CA 1
ATOM 1917 C C . PRO A 1 258 ? -19.959 -29.945 -15.308 1.00 51.31 258 PRO A C 1
ATOM 1919 O O . PRO A 1 258 ? -21.047 -30.526 -15.293 1.00 51.31 258 PRO A O 1
ATOM 1922 N N . VAL A 1 259 ? -19.807 -28.695 -15.748 1.00 56.19 259 VAL A N 1
ATOM 1923 C CA . VAL A 1 259 ? -20.867 -27.967 -16.443 1.00 56.19 259 VAL A CA 1
ATOM 1924 C C . VAL A 1 259 ? -21.161 -28.746 -17.716 1.00 56.19 259 VAL A C 1
ATOM 1926 O O . VAL A 1 259 ? -20.325 -28.829 -18.613 1.00 56.19 259 VAL A O 1
ATOM 1929 N N . ASP A 1 260 ? -22.317 -29.397 -17.743 1.00 58.00 260 ASP A N 1
ATOM 1930 C CA . ASP A 1 260 ? -22.730 -30.219 -18.868 1.00 58.00 260 ASP A CA 1
ATOM 1931 C C . ASP A 1 260 ? -23.015 -29.323 -20.082 1.00 58.00 260 ASP A C 1
ATOM 1933 O O . ASP A 1 260 ? -23.488 -28.190 -19.931 1.00 58.00 260 ASP A O 1
ATOM 1937 N N . ARG A 1 261 ? -22.773 -29.835 -21.294 1.00 56.72 261 ARG A N 1
ATOM 1938 C CA . ARG A 1 261 ? -22.856 -29.093 -22.573 1.00 56.72 261 ARG A CA 1
ATOM 1939 C C . ARG A 1 261 ? -24.183 -28.339 -22.759 1.00 56.72 261 ARG A C 1
ATOM 1941 O O . ARG A 1 261 ? -24.243 -27.367 -23.508 1.00 56.72 261 ARG A O 1
ATOM 1948 N N . ASN A 1 262 ? -25.233 -28.788 -22.073 1.00 59.84 262 ASN A N 1
ATOM 1949 C CA . ASN A 1 262 ? -26.604 -28.305 -22.209 1.00 59.84 262 ASN A CA 1
ATOM 1950 C C . ASN A 1 262 ? -27.037 -27.286 -21.133 1.00 59.84 262 ASN A C 1
ATOM 1952 O O . ASN A 1 262 ? -28.171 -26.820 -21.189 1.00 59.84 262 ASN A O 1
ATOM 1956 N N . HIS A 1 263 ? -26.180 -26.927 -20.166 1.00 69.19 263 HIS A N 1
ATOM 1957 C CA . HIS A 1 263 ? -26.543 -26.042 -19.045 1.00 69.19 263 HIS A CA 1
ATOM 1958 C C . HIS A 1 263 ? -25.553 -24.880 -18.841 1.00 69.19 263 HIS A C 1
ATOM 1960 O O . HIS A 1 263 ? -24.997 -24.704 -17.757 1.00 69.19 263 HIS A O 1
ATOM 1966 N N . CYS A 1 264 ? -25.368 -24.034 -19.860 1.00 70.12 264 CYS A N 1
ATOM 1967 C CA . CYS A 1 264 ? -24.750 -22.722 -19.643 1.00 70.12 264 CYS A CA 1
ATOM 1968 C C . CYS A 1 264 ? -25.779 -21.713 -19.084 1.00 70.12 264 CYS A C 1
ATOM 1970 O O . CYS A 1 264 ? -26.922 -21.681 -19.553 1.00 70.12 264 CYS A O 1
ATOM 1972 N N . PRO A 1 265 ? -25.400 -20.859 -18.112 1.00 66.81 265 PRO A N 1
ATOM 1973 C CA . PRO A 1 265 ? -26.226 -19.734 -17.668 1.00 66.81 265 PRO A CA 1
ATOM 1974 C C . PRO A 1 265 ? -26.601 -18.809 -18.838 1.00 66.81 265 PRO A C 1
ATOM 1976 O O . PRO A 1 265 ? -25.840 -18.675 -19.799 1.00 66.81 265 PRO A O 1
ATOM 1979 N N . ARG A 1 266 ? -27.760 -18.134 -18.762 1.00 63.44 266 ARG A N 1
ATOM 1980 C CA . ARG A 1 266 ? -28.195 -17.173 -19.798 1.00 63.44 266 ARG A CA 1
ATOM 1981 C C . ARG A 1 266 ? -27.097 -16.130 -20.055 1.00 63.44 266 ARG A C 1
ATOM 1983 O O . ARG A 1 266 ? -26.656 -15.473 -19.119 1.00 63.44 266 ARG A O 1
ATOM 1990 N N . GLY A 1 267 ? -26.693 -15.979 -21.319 1.00 66.44 267 GLY A N 1
ATOM 1991 C CA . GLY A 1 267 ? -25.635 -15.050 -21.750 1.00 66.44 267 GLY A CA 1
ATOM 1992 C C . GLY A 1 267 ? -24.248 -15.680 -21.944 1.00 66.44 267 GLY A C 1
ATOM 1993 O O . GLY A 1 267 ? -23.315 -14.975 -22.317 1.00 66.44 267 GLY A O 1
ATOM 1994 N N . PHE A 1 268 ? -24.103 -16.991 -21.725 1.00 68.06 268 PHE A N 1
ATOM 1995 C CA . PHE A 1 268 ? -22.843 -17.713 -21.904 1.00 68.06 268 PHE A CA 1
ATOM 1996 C C . PHE A 1 268 ? -22.976 -18.804 -22.977 1.00 68.06 268 PHE A C 1
ATOM 1998 O O . PHE A 1 268 ? -23.975 -19.521 -23.021 1.00 68.06 268 PHE A O 1
ATOM 2005 N N . GLN A 1 269 ? -21.959 -18.948 -23.830 1.00 73.88 269 GLN A N 1
ATOM 2006 C CA . GLN A 1 269 ? -21.868 -19.986 -24.864 1.00 73.88 269 GLN A CA 1
ATOM 2007 C C . GLN A 1 269 ? -20.828 -21.048 -24.500 1.00 73.88 269 GLN A C 1
ATOM 2009 O O . GLN A 1 269 ? -19.774 -20.743 -23.948 1.00 73.88 269 GLN A O 1
ATOM 2014 N N . TRP A 1 270 ? -21.118 -22.305 -24.830 1.00 77.25 270 TRP A N 1
ATOM 2015 C CA . TRP A 1 270 ? -20.212 -23.432 -24.610 1.00 77.25 270 TRP A CA 1
ATOM 2016 C C . TRP A 1 270 ? -19.097 -23.464 -25.662 1.00 77.25 270 TRP A C 1
ATOM 2018 O O . TRP A 1 270 ? -19.380 -23.582 -26.852 1.00 77.25 270 TRP A O 1
ATOM 2028 N N . ASN A 1 271 ? -17.832 -23.433 -25.233 1.00 71.69 271 ASN A N 1
ATOM 2029 C CA . ASN A 1 271 ? -16.671 -23.448 -26.136 1.00 71.69 271 ASN A CA 1
ATOM 2030 C C . ASN A 1 271 ? -15.999 -24.830 -26.291 1.00 71.69 271 ASN A C 1
ATOM 2032 O O . ASN A 1 271 ? -14.877 -24.927 -26.784 1.00 71.69 271 ASN A O 1
ATOM 2036 N N . GLY A 1 272 ? -16.648 -25.904 -25.829 1.00 68.19 272 GLY A N 1
ATOM 2037 C CA . GLY A 1 272 ? -16.099 -27.266 -25.850 1.00 68.19 272 GLY A CA 1
ATOM 2038 C C . GLY A 1 272 ? -15.454 -27.709 -24.534 1.00 68.19 272 GLY A C 1
ATOM 2039 O O . GLY A 1 272 ? -15.355 -28.911 -24.302 1.00 68.19 272 GLY A O 1
ATOM 2040 N N . ARG A 1 273 ? -15.057 -26.772 -23.662 1.00 67.88 273 ARG A N 1
ATOM 2041 C CA . ARG A 1 273 ? -14.489 -27.070 -22.332 1.00 67.88 273 ARG A CA 1
ATOM 2042 C C . ARG A 1 273 ? -15.164 -26.314 -21.187 1.00 67.88 273 ARG A C 1
ATOM 2044 O O . ARG A 1 273 ? -15.187 -26.826 -20.074 1.00 67.88 273 ARG A O 1
ATOM 2051 N N . GLN A 1 274 ? -15.696 -25.120 -21.446 1.00 71.75 274 GLN A N 1
ATOM 2052 C CA . GLN A 1 274 ? -16.346 -24.272 -20.446 1.00 71.75 274 GLN A CA 1
ATOM 2053 C C . GLN A 1 274 ? -17.344 -23.298 -21.093 1.00 71.75 274 GLN A C 1
ATOM 2055 O O . GLN A 1 274 ? -17.317 -23.068 -22.305 1.00 71.75 274 GLN A O 1
ATOM 2060 N N . CYS A 1 275 ? -18.219 -22.701 -20.284 1.00 74.00 275 CYS A N 1
ATOM 2061 C CA . CYS A 1 275 ? -19.106 -21.625 -20.724 1.00 74.00 275 CYS A CA 1
ATOM 2062 C C . CYS A 1 275 ? -18.354 -20.280 -20.717 1.00 74.00 275 CYS A C 1
ATOM 2064 O O . CYS A 1 275 ? -17.805 -19.885 -19.691 1.00 74.00 275 CYS A O 1
ATOM 2066 N N . THR A 1 276 ? -18.347 -19.556 -21.838 1.00 71.25 276 THR A N 1
ATOM 2067 C CA . THR A 1 276 ? -17.729 -18.227 -21.994 1.00 71.25 276 THR A CA 1
ATOM 2068 C C . THR A 1 276 ? -18.786 -17.174 -22.321 1.00 71.25 276 THR A C 1
ATOM 2070 O O . THR A 1 276 ? -19.640 -17.405 -23.176 1.00 71.25 276 THR A O 1
ATOM 2073 N N . GLY A 1 277 ? -18.754 -16.029 -21.634 1.00 67.94 277 GLY A N 1
ATOM 2074 C CA . GLY A 1 277 ? -19.665 -14.909 -21.892 1.00 67.94 277 GLY A CA 1
ATOM 2075 C C . GLY A 1 277 ? -19.237 -14.127 -23.133 1.00 67.94 277 GLY A C 1
ATOM 2076 O O . GLY A 1 277 ? -18.040 -13.928 -23.339 1.00 67.94 277 GLY A O 1
ATOM 2077 N N . GLN A 1 278 ? -20.192 -13.693 -23.960 1.00 54.78 278 GLN A N 1
ATOM 2078 C CA . GLN A 1 278 ? -19.899 -12.761 -25.054 1.00 54.78 278 GLN A CA 1
ATOM 2079 C C . GLN A 1 278 ? -19.437 -11.428 -24.457 1.00 54.78 278 GLN A C 1
ATOM 2081 O O . GLN A 1 278 ? -20.152 -10.801 -23.675 1.00 54.78 278 GLN A O 1
ATOM 2086 N N . GLY A 1 279 ? -18.208 -11.032 -24.788 1.00 45.66 279 GLY A N 1
ATOM 2087 C CA . GLY A 1 279 ? -17.664 -9.736 -24.421 1.00 45.66 279 GLY A CA 1
ATOM 2088 C C . GLY A 1 279 ? -18.458 -8.618 -25.088 1.00 45.66 279 GLY A C 1
ATOM 2089 O O . GLY A 1 279 ? -18.829 -8.716 -26.253 1.00 45.66 279 GLY A O 1
ATOM 2090 N N . TYR A 1 280 ? -18.693 -7.543 -24.343 1.00 40.38 280 TYR A N 1
ATOM 2091 C CA . TYR A 1 280 ? -18.981 -6.241 -24.924 1.00 40.38 280 TYR A CA 1
ATOM 2092 C C . TYR A 1 280 ? -17.725 -5.822 -25.699 1.00 40.38 280 TYR A C 1
ATOM 2094 O O . TYR A 1 280 ? -16.750 -5.360 -25.100 1.00 40.38 280 TYR A O 1
ATOM 2102 N N . GLU A 1 281 ? -17.708 -6.076 -27.007 1.00 41.28 281 GLU A N 1
ATOM 2103 C CA . GLU A 1 281 ? -16.680 -5.555 -27.902 1.00 41.28 281 GLU A CA 1
ATOM 2104 C C . GLU A 1 281 ? -16.693 -4.025 -27.831 1.00 41.28 281 GLU A C 1
ATOM 2106 O O . GLU A 1 281 ? -17.719 -3.362 -27.997 1.00 41.28 281 GLU A O 1
ATOM 2111 N N . LYS A 1 282 ? -15.520 -3.472 -27.520 1.00 36.62 282 LYS A N 1
ATOM 2112 C CA . LYS A 1 282 ? -15.212 -2.061 -27.698 1.00 36.62 282 LYS A CA 1
ATOM 2113 C C . LYS A 1 282 ? -15.303 -1.755 -29.191 1.00 36.62 282 LYS A C 1
ATOM 2115 O O . LYS A 1 282 ? -14.617 -2.390 -29.983 1.00 36.62 282 LYS A O 1
ATOM 2120 N N . ASN A 1 283 ? -16.090 -0.746 -29.548 1.00 34.72 283 ASN A N 1
ATOM 2121 C CA . ASN A 1 283 ? -15.975 -0.082 -30.840 1.00 34.72 283 ASN A CA 1
ATOM 2122 C C . ASN A 1 283 ? -14.606 0.613 -30.915 1.00 34.72 283 ASN A C 1
ATOM 2124 O O . ASN A 1 283 ? -14.448 1.731 -30.427 1.00 34.72 283 ASN A O 1
ATOM 2128 N N . GLU A 1 284 ? -13.618 -0.051 -31.508 1.00 38.22 284 GLU A N 1
ATOM 2129 C CA . GLU A 1 284 ? -12.470 0.607 -32.126 1.00 38.22 284 GLU A CA 1
ATOM 2130 C C . GLU A 1 284 ? -12.898 1.006 -33.542 1.00 38.22 284 GLU A C 1
ATOM 2132 O O . GLU A 1 284 ? -12.971 0.180 -34.448 1.00 38.22 284 GLU A O 1
ATOM 2137 N N . VAL A 1 285 ? -13.253 2.281 -33.723 1.00 40.38 285 VAL A N 1
ATOM 2138 C CA . VAL A 1 285 ? -13.368 2.869 -35.059 1.00 40.38 285 VAL A CA 1
ATOM 2139 C C . VAL A 1 285 ? -11.946 3.095 -35.557 1.00 40.38 285 VAL A C 1
ATOM 2141 O O . VAL A 1 285 ? -11.258 4.007 -35.102 1.00 40.38 285 VAL A O 1
ATOM 2144 N N . ALA A 1 286 ? -11.512 2.227 -36.466 1.00 39.66 286 ALA A N 1
ATOM 2145 C CA . ALA A 1 286 ? -10.394 2.482 -37.354 1.00 39.66 286 ALA A CA 1
ATOM 2146 C C . ALA A 1 286 ? -10.788 3.608 -38.322 1.00 39.66 286 ALA A C 1
ATOM 2148 O O . ALA A 1 286 ? -11.823 3.529 -38.982 1.00 39.66 286 ALA A O 1
ATOM 2149 N N . ALA A 1 287 ? -9.964 4.647 -38.396 1.00 36.97 287 ALA A N 1
ATOM 2150 C CA . ALA A 1 287 ? -9.975 5.608 -39.485 1.00 36.97 287 ALA A CA 1
ATOM 2151 C C . ALA A 1 287 ? -8.540 5.709 -40.010 1.00 36.97 287 ALA A C 1
ATOM 2153 O O . ALA A 1 287 ? -7.727 6.442 -39.455 1.00 36.97 287 ALA A O 1
ATOM 2154 N N . ASP A 1 288 ? -8.253 4.929 -41.047 1.00 48.62 288 ASP A N 1
ATOM 2155 C CA . ASP A 1 288 ? -7.208 5.210 -42.030 1.00 48.62 288 ASP A CA 1
ATOM 2156 C C . ASP A 1 288 ? -7.911 5.311 -43.390 1.00 48.62 288 ASP A C 1
ATOM 2158 O O . ASP A 1 288 ? -8.873 4.579 -43.650 1.00 48.62 288 ASP A O 1
ATOM 2162 N N . GLY A 1 289 ? -7.513 6.312 -44.173 1.00 41.16 289 GLY A N 1
ATOM 2163 C CA . GLY A 1 289 ? -8.184 6.748 -45.396 1.00 41.16 289 GLY A CA 1
ATOM 2164 C C . GLY A 1 289 ? -7.835 5.949 -46.650 1.00 41.16 289 GLY A C 1
ATOM 2165 O O . GLY A 1 289 ? -7.022 5.038 -46.598 1.00 41.16 289 GLY A O 1
ATOM 2166 N N . ASP A 1 290 ? -8.492 6.322 -47.751 1.00 45.06 290 ASP A N 1
ATOM 2167 C CA . ASP A 1 290 ? -7.947 6.457 -49.113 1.00 45.06 290 ASP A CA 1
ATOM 2168 C C . ASP A 1 290 ? -9.105 6.764 -50.090 1.00 45.06 290 ASP A C 1
ATOM 2170 O O . ASP A 1 290 ? -9.989 5.928 -50.282 1.00 45.06 290 ASP A O 1
ATOM 2174 N N . ASP A 1 291 ? -9.101 7.975 -50.659 1.00 45.22 291 ASP A N 1
ATOM 2175 C CA . ASP A 1 291 ? -9.453 8.307 -52.058 1.00 45.22 291 ASP A CA 1
ATOM 2176 C C . ASP A 1 291 ? -8.850 9.687 -52.400 1.00 45.22 291 ASP A C 1
ATOM 2178 O O . ASP A 1 291 ? -9.113 10.656 -51.642 1.00 45.22 291 ASP A O 1
#

Mean predicted aligned error: 22.11 Å

Foldseek 3Di:
DPPPPPVPPPPPDVPPVVVLLVQLLVQLLVCCVVVVDLPPRPGPDPDPSSVVSSSVSNLVSNLVVLLVCLLCCCVPPVDADPPQVDRNSVNSRLLNVLLSVLVVCVVVVHPLDDDPPRDPSSVVSSVVSNVVVVPVDDDDDDDDDDCPDDLVVVAQAPDDWDDPPPPHIAHDDDPQWGQDPVRHDTHGPVPPDPVVPPPPPDDDPDDDPPPPPLQCPDPVGHAPPLFWDWDDPDPNDIDTDGDPPVSSVVSVVVVPPQQDQPDDDPQWHDPPRDTHHDDPDDPPDDDDDDD

InterPro domains:
  IPR000020 Anaphylatoxin/fibulin [PS01177] (24-58)
  IPR000742 EGF-like domain [PS01186] (171-186)
  IPR026823 Complement Clr-like EGF domain [PF12662] (170-187)

Radius of gyration: 30.72 Å; Cα contacts (8 Å, |Δi|>4): 313; chains: 1; bounding box: 118×62×88 Å

Nearest PDB structures (foldseek):
  8r5w-assembly1_G  TM=8.271E-01  e=6.418E-05  Mus musculus
  2wpj-assembly1_E  TM=7.043E-01  e=1.889E-02  Homo sapiens
  5uhd-assembly1_F  TM=1.933E-01  e=2.830E+00  Mycobacterium tuberculosis H37Rv

Secondary structure (DSSP, 8-state):
---SSSTTSSS--THHHHHHHHHHHHHHHHHHHHHSS-SS---SSS-HHHHHHHHHHHHHHHHHHHHHHHHHHHHHHS------SSTTHHHHHHHHHHHHHHHHHHHTT----PPTT--HHHHHHHHHHHHHHGGG--------------GGGS---SSEEEE-TTS-EEEE--TTEEEPTTSS-EEETTS--TTTTSSTTS--S-S------GGGG-TT-S--TTTEEEEESSSS-EEEEEPPHHHHHHHHHHHTS---TT-PPTTEEE-SSSEEEPP------------

Sequence (291 aa):
MWPFYVALLLSALPGYHANELSRCCAGGGRHYREQKACTGLKAEGSSPTCSRTAAICCLRASLEKSCQLGQEMAVNYGYCSNTVNVLGGGLRKECCDCCLLAKELSINNENCEAPTGFSAACLSSFNKCCKSDASKNEVVPDPIPVSLGDQCASSSCEHFCSDKNGDGVECSCRPGFDLGPDGRSCIGWFSLNPIALILSASVPHSRFKRSINPCDRRPLGPCHPEMERCVPLGATSYRCEMLPANIIASRVRQMEKPVDRNHCPRGFQWNGRQCTGQGYEKNEVAADGDD

pLDDT: mean 72.01, std 19.59, range [33.69, 97.88]

Organism: Bursaphelenchus xylophilus (NCBI:txid6326)